Protein AF-A0A925MLF6-F1 (afdb_monomer)

Structure (mmCIF, N/CA/C/O backbone):
data_AF-A0A925MLF6-F1
#
_entry.id   AF-A0A925MLF6-F1
#
loop_
_atom_site.group_PDB
_atom_site.id
_atom_site.type_symbol
_atom_site.label_atom_id
_atom_site.label_alt_id
_atom_site.label_comp_id
_atom_site.label_asym_id
_atom_site.label_entity_id
_atom_site.label_seq_id
_atom_site.pdbx_PDB_ins_code
_atom_site.Cartn_x
_atom_site.Cartn_y
_atom_site.Cartn_z
_atom_site.occupancy
_atom_site.B_iso_or_equiv
_atom_site.auth_seq_id
_atom_site.auth_comp_id
_atom_site.auth_asym_id
_atom_site.auth_atom_id
_atom_site.pdbx_PDB_model_num
ATOM 1 N N . MET A 1 1 ? -18.241 -25.200 4.876 1.00 32.72 1 MET A N 1
ATOM 2 C CA . MET A 1 1 ? -17.869 -24.748 3.518 1.00 32.72 1 MET A CA 1
ATOM 3 C C . MET A 1 1 ? -16.740 -23.733 3.658 1.00 32.72 1 MET A C 1
ATOM 5 O O . MET A 1 1 ? -17.004 -22.545 3.767 1.00 32.72 1 MET A O 1
ATOM 9 N N . SER A 1 2 ? -15.497 -24.196 3.786 1.00 33.19 2 SER A N 1
ATOM 10 C CA . SER A 1 2 ? -14.311 -23.335 3.854 1.00 33.19 2 SER A CA 1
ATOM 11 C C . SER A 1 2 ? -13.840 -23.049 2.433 1.00 33.19 2 SER A C 1
ATOM 13 O O . SER A 1 2 ? -13.173 -23.879 1.818 1.00 33.19 2 SER A O 1
ATOM 15 N N . THR A 1 3 ? -14.242 -21.910 1.881 1.00 37.25 3 THR A N 1
ATOM 16 C CA . THR A 1 3 ? -13.789 -21.479 0.558 1.00 37.25 3 THR A CA 1
ATOM 17 C C . THR A 1 3 ? -12.318 -21.077 0.664 1.00 37.25 3 THR A C 1
ATOM 19 O O . THR A 1 3 ? -12.005 -19.965 1.083 1.00 37.25 3 THR A O 1
ATOM 22 N N . GLN A 1 4 ? -11.407 -21.998 0.337 1.00 33.56 4 GLN A N 1
ATOM 23 C CA . GLN A 1 4 ? -10.002 -21.675 0.091 1.00 33.56 4 GLN A CA 1
ATOM 24 C C . GLN A 1 4 ? -9.937 -20.748 -1.126 1.00 33.56 4 GLN A C 1
ATOM 26 O O . GLN A 1 4 ? -10.106 -21.180 -2.266 1.00 33.56 4 GLN A O 1
ATOM 31 N N . TYR A 1 5 ? -9.726 -19.458 -0.880 1.00 40.59 5 TYR A N 1
ATOM 32 C CA . TYR A 1 5 ? -9.382 -18.513 -1.930 1.00 40.59 5 TYR A CA 1
ATOM 33 C C . TYR A 1 5 ? -7.908 -18.707 -2.278 1.00 40.59 5 TYR A C 1
ATOM 35 O O . TYR A 1 5 ? -7.025 -18.222 -1.579 1.00 40.59 5 TYR A O 1
ATOM 43 N N . ILE A 1 6 ? -7.650 -19.438 -3.360 1.00 34.19 6 ILE A N 1
ATOM 44 C CA . ILE A 1 6 ? -6.332 -19.500 -3.991 1.00 34.19 6 ILE A CA 1
ATOM 45 C C . ILE A 1 6 ? -6.077 -18.118 -4.610 1.00 34.19 6 ILE A C 1
ATOM 47 O O . ILE A 1 6 ? -6.603 -17.804 -5.678 1.00 34.19 6 ILE A O 1
ATOM 51 N N . TYR A 1 7 ? -5.321 -17.263 -3.919 1.00 48.19 7 TYR A N 1
ATOM 52 C CA . TYR A 1 7 ? -4.793 -16.030 -4.501 1.00 48.19 7 TYR A CA 1
ATOM 53 C C . TYR A 1 7 ? -3.609 -16.411 -5.395 1.00 48.19 7 TYR A C 1
ATOM 55 O O . TYR A 1 7 ? -2.589 -16.895 -4.916 1.00 48.19 7 TYR A O 1
ATOM 63 N N . LYS A 1 8 ? -3.740 -16.211 -6.711 1.00 38.94 8 LYS A N 1
ATOM 64 C CA . LYS A 1 8 ? -2.561 -16.090 -7.573 1.00 38.94 8 LYS A CA 1
ATOM 65 C C . LYS A 1 8 ? -1.823 -14.838 -7.115 1.00 38.94 8 LYS A C 1
ATOM 67 O O . LYS A 1 8 ? -2.433 -13.772 -7.080 1.00 38.94 8 LYS A O 1
ATOM 72 N N . THR A 1 9 ? -0.557 -14.980 -6.746 1.00 46.25 9 THR A N 1
ATOM 73 C CA . THR A 1 9 ? 0.323 -13.863 -6.407 1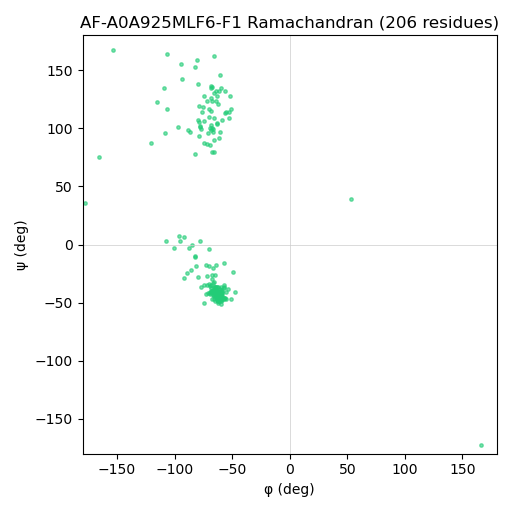.00 46.25 9 THR A CA 1
ATOM 74 C C . THR A 1 9 ? 0.435 -12.960 -7.632 1.00 46.25 9 THR A C 1
ATOM 76 O O . THR A 1 9 ? 1.181 -13.240 -8.566 1.00 46.25 9 THR A O 1
ATOM 79 N N . GLU A 1 10 ? -0.365 -11.898 -7.674 1.00 57.56 10 GLU A N 1
ATOM 80 C CA . GLU A 1 10 ? 0.057 -10.698 -8.381 1.00 57.56 10 GLU A CA 1
ATOM 81 C C . GLU A 1 10 ? 1.319 -10.224 -7.651 1.00 57.56 10 GLU A C 1
ATOM 83 O O . GLU A 1 10 ? 1.358 -10.236 -6.417 1.00 57.56 10 GLU A O 1
ATOM 88 N N . ASN A 1 11 ? 2.383 -9.907 -8.390 1.00 64.62 11 ASN A N 1
ATOM 89 C CA . ASN A 1 11 ? 3.615 -9.377 -7.810 1.00 64.62 11 ASN A CA 1
ATOM 90 C C . ASN A 1 11 ? 3.330 -7.975 -7.258 1.00 64.62 11 ASN A C 1
ATOM 92 O O . ASN A 1 11 ? 3.611 -6.976 -7.915 1.00 64.62 11 ASN A O 1
ATOM 96 N N . PHE A 1 12 ? 2.725 -7.906 -6.076 1.00 77.12 12 PHE A N 1
ATOM 97 C CA . PHE A 1 12 ? 2.478 -6.652 -5.392 1.00 77.12 12 PHE A CA 1
ATOM 98 C C . PHE A 1 12 ? 3.807 -6.061 -4.940 1.00 77.12 12 PHE A C 1
ATOM 100 O O . PHE A 1 12 ? 4.657 -6.753 -4.381 1.00 77.12 12 PHE A O 1
ATOM 107 N N . GLU A 1 13 ? 3.978 -4.759 -5.135 1.00 80.25 13 GLU A N 1
ATOM 108 C CA . GLU A 1 13 ? 5.200 -4.069 -4.703 1.00 80.25 13 GLU A CA 1
ATOM 109 C C . GLU A 1 13 ? 5.171 -3.693 -3.211 1.00 80.25 13 GLU A C 1
ATOM 111 O O . GLU A 1 13 ? 6.187 -3.297 -2.635 1.00 80.25 13 GLU A O 1
ATOM 116 N N . GLY A 1 14 ? 4.007 -3.813 -2.563 1.00 88.75 14 GLY A N 1
ATOM 117 C CA . GLY A 1 14 ? 3.839 -3.532 -1.143 1.00 88.75 14 GLY A CA 1
ATOM 118 C C . GLY A 1 14 ? 2.375 -3.419 -0.700 1.00 88.75 14 GLY A C 1
ATOM 119 O O . GLY A 1 14 ? 1.448 -3.662 -1.474 1.00 88.75 14 GLY A O 1
ATOM 120 N N . PRO A 1 15 ? 2.134 -3.009 0.557 1.00 90.75 15 PRO A N 1
ATOM 121 C CA . PRO A 1 15 ? 0.801 -3.043 1.160 1.00 90.75 15 PRO A CA 1
ATOM 122 C C . PRO A 1 15 ? -0.173 -2.000 0.601 1.00 90.75 15 PRO A C 1
ATOM 124 O O . PRO A 1 15 ? -1.378 -2.228 0.614 1.0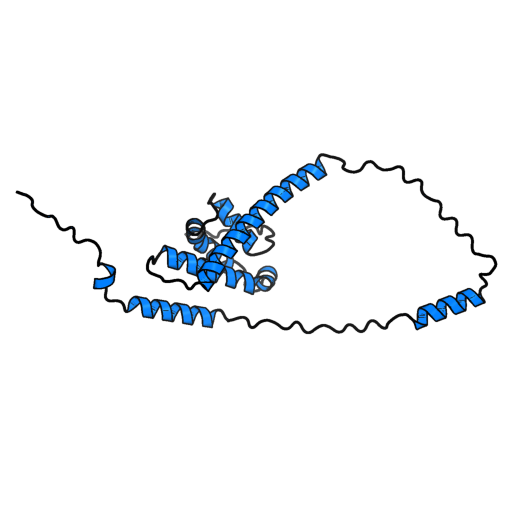0 90.75 15 PRO A O 1
ATOM 127 N N . LEU A 1 16 ? 0.325 -0.866 0.092 1.00 93.25 16 LEU A N 1
ATOM 128 C CA . LEU A 1 16 ? -0.522 0.137 -0.566 1.00 93.25 16 LEU A CA 1
ATOM 129 C C . LEU A 1 16 ? -1.068 -0.362 -1.904 1.00 93.25 16 LEU A C 1
ATOM 131 O O . LEU A 1 16 ? -2.202 -0.045 -2.245 1.00 93.25 16 LEU A O 1
ATOM 135 N N . ASP A 1 17 ? -0.275 -1.145 -2.635 1.00 91.56 17 ASP A N 1
ATOM 136 C CA . ASP A 1 17 ? -0.685 -1.735 -3.908 1.00 91.56 17 ASP A CA 1
ATOM 137 C C . ASP A 1 17 ? -1.756 -2.811 -3.688 1.00 91.56 17 ASP A C 1
ATOM 139 O O . ASP A 1 17 ? -2.785 -2.811 -4.356 1.00 91.56 17 ASP A O 1
ATOM 143 N N . ILE A 1 18 ? -1.586 -3.636 -2.649 1.00 91.25 18 ILE A N 1
ATOM 144 C CA . ILE A 1 18 ? -2.613 -4.588 -2.198 1.00 91.25 18 ILE A CA 1
ATOM 145 C C . ILE A 1 18 ? -3.898 -3.857 -1.801 1.00 91.25 18 ILE A C 1
ATOM 147 O O . ILE A 1 18 ? -4.995 -4.259 -2.174 1.00 91.25 18 ILE A O 1
ATOM 151 N N . LEU A 1 19 ? -3.794 -2.768 -1.037 1.00 93.00 19 LEU A N 1
ATOM 152 C CA . LEU A 1 19 ? -4.978 -2.019 -0.629 1.00 93.00 19 LEU A CA 1
ATOM 153 C C . LEU A 1 19 ? -5.702 -1.420 -1.842 1.00 93.00 19 LEU A C 1
ATOM 155 O O . LEU A 1 19 ? -6.928 -1.487 -1.921 1.00 93.00 19 LEU A O 1
ATOM 159 N N . LEU A 1 20 ? -4.948 -0.872 -2.795 1.00 92.19 20 LEU A N 1
ATOM 160 C CA . LEU A 1 20 ? -5.495 -0.324 -4.030 1.00 92.19 20 LEU A CA 1
ATOM 161 C C . LEU A 1 20 ? -6.169 -1.411 -4.879 1.00 92.19 20 LEU A C 1
ATOM 163 O O . LEU A 1 20 ? -7.296 -1.203 -5.321 1.00 92.19 20 LEU A O 1
ATOM 167 N N . SER A 1 21 ? -5.555 -2.588 -5.031 1.00 90.88 21 SER A N 1
ATOM 168 C CA . SER A 1 21 ? -6.155 -3.699 -5.782 1.00 90.88 21 SER A CA 1
ATOM 169 C C . SER A 1 21 ? -7.454 -4.199 -5.138 1.00 90.88 21 SER A C 1
ATOM 171 O O . SER A 1 21 ? -8.425 -4.496 -5.838 1.00 90.88 21 SER A O 1
ATOM 173 N N . LEU A 1 22 ? -7.539 -4.215 -3.802 1.00 91.81 22 LEU A N 1
ATOM 174 C CA . LEU A 1 22 ? -8.777 -4.531 -3.081 1.00 91.81 22 LEU A CA 1
ATOM 175 C C . LEU A 1 22 ? -9.869 -3.465 -3.295 1.00 91.81 22 LEU A C 1
ATOM 177 O O . LEU A 1 22 ? -11.041 -3.818 -3.473 1.00 91.81 22 LEU A O 1
ATOM 181 N N . ILE A 1 23 ? -9.500 -2.178 -3.315 1.00 92.06 23 ILE A N 1
ATOM 182 C CA . ILE A 1 23 ? -10.414 -1.062 -3.623 1.00 92.06 23 ILE A CA 1
ATOM 183 C C . ILE A 1 23 ? -10.960 -1.195 -5.048 1.00 92.06 23 ILE A C 1
ATOM 185 O O . ILE A 1 23 ? -12.177 -1.135 -5.253 1.00 92.06 23 ILE A O 1
ATOM 189 N N . GLU A 1 24 ? -10.078 -1.431 -6.018 1.00 90.31 24 GLU A N 1
ATOM 190 C CA . GLU A 1 24 ? -10.425 -1.598 -7.431 1.00 90.31 24 GLU A CA 1
ATOM 191 C C . GLU A 1 24 ? -11.332 -2.816 -7.647 1.00 90.31 24 GLU A C 1
ATOM 193 O O . GLU A 1 24 ? -12.365 -2.715 -8.316 1.00 90.31 24 GLU A O 1
ATOM 198 N N . LYS A 1 25 ? -11.024 -3.949 -7.001 1.00 90.50 25 LYS A N 1
ATOM 199 C CA . LYS A 1 25 ? -11.827 -5.180 -7.071 1.00 90.50 25 LYS A CA 1
ATOM 200 C C . LYS A 1 25 ? -13.261 -4.976 -6.585 1.00 90.50 25 LYS A C 1
ATOM 202 O O . LYS A 1 25 ? -14.188 -5.554 -7.154 1.00 90.50 25 LYS A O 1
ATOM 207 N N . ARG A 1 26 ? -13.463 -4.147 -5.556 1.00 90.06 26 ARG A N 1
ATOM 208 C CA . ARG A 1 26 ? -14.799 -3.785 -5.050 1.00 90.06 26 ARG A CA 1
ATOM 209 C C . ARG A 1 26 ? -15.426 -2.577 -5.756 1.00 90.06 26 ARG A C 1
ATOM 211 O O . ARG A 1 26 ? -16.574 -2.259 -5.453 1.00 90.06 26 ARG A O 1
ATOM 218 N N . LYS A 1 27 ? -14.723 -1.930 -6.696 1.00 90.25 27 LYS A N 1
ATOM 219 C CA . LYS A 1 27 ? -15.154 -0.702 -7.395 1.00 90.25 27 LYS A CA 1
ATOM 220 C C . LYS A 1 27 ? -15.550 0.425 -6.432 1.00 90.25 27 LYS A C 1
ATOM 222 O O . LYS A 1 27 ? -16.537 1.126 -6.653 1.00 90.25 27 LYS A O 1
ATOM 227 N N . LEU A 1 28 ? -14.802 0.566 -5.341 1.00 91.88 28 LEU A N 1
ATOM 228 C CA . LEU A 1 28 ? -15.060 1.570 -4.311 1.00 91.88 28 LEU A CA 1
ATOM 229 C C . LEU A 1 28 ? -14.231 2.841 -4.545 1.00 91.88 28 LEU A C 1
ATOM 231 O O . LEU A 1 28 ? -13.175 2.810 -5.168 1.00 91.88 28 LEU A O 1
ATOM 235 N N . LEU A 1 29 ? -14.714 3.972 -4.027 1.00 91.25 29 LEU A N 1
ATOM 236 C CA . LEU A 1 29 ? -13.969 5.238 -4.022 1.00 91.25 29 LEU A CA 1
ATOM 237 C C . LEU A 1 29 ? -12.975 5.279 -2.854 1.00 91.25 29 LEU A C 1
ATOM 239 O O . LEU A 1 29 ? -13.238 4.696 -1.804 1.00 91.25 29 LEU A O 1
ATOM 243 N N . ILE A 1 30 ? -11.879 6.029 -2.988 1.00 91.50 30 ILE A N 1
ATOM 244 C CA . ILE A 1 30 ? -10.880 6.199 -1.920 1.00 91.50 30 ILE A CA 1
ATOM 245 C C . ILE A 1 30 ? -11.391 7.217 -0.888 1.00 91.50 30 ILE A C 1
ATOM 247 O O . ILE A 1 30 ? -11.222 8.428 -1.060 1.00 91.50 30 ILE A O 1
ATOM 251 N N . ASN A 1 31 ? -12.041 6.716 0.164 1.00 92.38 31 ASN A N 1
ATOM 252 C CA . ASN A 1 31 ? -12.511 7.472 1.329 1.00 92.38 31 ASN A CA 1
ATOM 253 C C . ASN A 1 31 ? -12.596 6.571 2.583 1.00 92.38 31 ASN A C 1
ATOM 255 O O . ASN A 1 31 ? -12.571 5.342 2.470 1.00 92.38 31 ASN A O 1
ATOM 259 N N . GLN A 1 32 ? -12.750 7.171 3.767 1.00 89.25 32 GLN A N 1
ATOM 260 C CA . GLN A 1 32 ? -12.817 6.462 5.057 1.00 89.25 32 GLN A CA 1
ATOM 261 C C . GLN A 1 32 ? -13.885 5.355 5.110 1.00 89.25 32 GLN A C 1
ATOM 263 O O . GLN A 1 32 ? -13.642 4.289 5.677 1.00 89.25 32 GLN A O 1
ATOM 268 N N . VAL A 1 33 ? -15.056 5.572 4.501 1.00 90.19 33 VAL A N 1
ATOM 269 C CA . VAL A 1 33 ? -16.161 4.596 4.513 1.00 90.19 33 VAL A CA 1
ATOM 270 C C . VAL A 1 33 ? -15.784 3.345 3.719 1.00 90.19 33 VAL A C 1
ATOM 272 O O . VAL A 1 33 ? -15.936 2.228 4.208 1.00 90.19 33 VAL A O 1
ATOM 275 N N . SER A 1 34 ? -15.234 3.518 2.519 1.00 92.38 34 SER A N 1
ATOM 276 C CA . SER A 1 34 ? -14.748 2.412 1.693 1.00 92.38 34 SER A CA 1
ATOM 277 C C . SER A 1 34 ? -13.579 1.680 2.347 1.00 92.38 34 SER A C 1
ATOM 279 O O . SER A 1 34 ? -13.527 0.451 2.310 1.00 92.38 34 SER A O 1
ATOM 281 N N . LEU A 1 35 ? -12.656 2.422 2.971 1.00 93.00 35 LEU A N 1
ATOM 282 C CA . LEU A 1 35 ? -11.517 1.840 3.680 1.00 93.00 35 LEU A CA 1
ATOM 283 C C . LEU A 1 35 ? -11.979 0.958 4.843 1.00 93.00 35 LEU A C 1
ATOM 285 O O . LEU A 1 35 ? -11.495 -0.162 4.962 1.00 93.00 35 LEU A O 1
ATOM 289 N N . SER A 1 36 ? -12.980 1.397 5.615 1.00 93.25 36 SER A N 1
ATOM 290 C CA . SER A 1 36 ? -13.607 0.603 6.686 1.00 93.25 36 SER A CA 1
ATOM 291 C C . SER A 1 36 ? -14.144 -0.750 6.192 1.00 93.25 36 SER A C 1
ATOM 293 O O . SER A 1 36 ? -13.961 -1.779 6.850 1.00 93.25 36 SER A O 1
ATOM 295 N N . VAL A 1 37 ? -14.763 -0.776 5.004 1.00 91.94 37 VAL A N 1
ATOM 296 C CA . VAL A 1 37 ? -15.289 -2.008 4.387 1.00 91.94 37 VAL A CA 1
ATOM 297 C C . VAL A 1 37 ? -14.159 -2.951 3.960 1.00 91.94 37 VAL A C 1
ATOM 299 O O . VAL A 1 37 ? -14.269 -4.164 4.135 1.00 91.94 37 VAL A O 1
ATOM 302 N N . ILE A 1 38 ? -13.070 -2.406 3.417 1.00 93.50 38 ILE A N 1
ATOM 303 C CA . ILE A 1 38 ? -11.944 -3.182 2.873 1.00 93.50 38 ILE A CA 1
ATOM 304 C C . ILE A 1 38 ? -10.979 -3.655 3.966 1.00 93.50 38 ILE A C 1
ATOM 306 O O . ILE A 1 38 ? -10.259 -4.630 3.753 1.00 93.50 38 ILE A O 1
ATOM 310 N N . THR A 1 39 ? -10.997 -3.047 5.158 1.00 93.69 39 THR A N 1
ATOM 311 C CA . THR A 1 39 ? -10.168 -3.452 6.305 1.00 93.69 39 THR A CA 1
ATOM 312 C C . THR A 1 39 ? -10.219 -4.959 6.567 1.00 93.69 39 THR A C 1
ATOM 314 O O . THR A 1 39 ? -9.190 -5.572 6.836 1.00 93.69 39 THR A O 1
ATOM 317 N N . GLU A 1 40 ? -11.399 -5.579 6.465 1.00 91.81 40 GLU A N 1
ATOM 318 C CA . GLU A 1 40 ? -11.546 -7.023 6.686 1.00 91.81 40 GLU A CA 1
ATOM 319 C C . GLU A 1 40 ? -10.828 -7.848 5.610 1.00 91.81 40 GLU A C 1
ATOM 321 O O . GLU A 1 40 ? -10.112 -8.797 5.925 1.00 91.81 40 GLU A O 1
ATOM 326 N N . ASP A 1 41 ? -10.968 -7.457 4.343 1.00 91.56 41 ASP A N 1
ATOM 327 C CA . ASP A 1 41 ? -10.306 -8.125 3.223 1.00 91.56 41 ASP A CA 1
ATOM 328 C C . ASP A 1 41 ? -8.784 -7.995 3.327 1.00 91.56 41 ASP A C 1
ATOM 330 O O . ASP A 1 41 ? -8.066 -8.962 3.084 1.00 91.56 41 ASP A O 1
ATOM 334 N N . PHE A 1 42 ? -8.292 -6.824 3.740 1.00 93.31 42 PHE A N 1
ATOM 335 C CA . PHE A 1 42 ? -6.866 -6.573 3.936 1.00 93.31 42 PHE A CA 1
ATOM 336 C C . PHE A 1 42 ? -6.284 -7.420 5.076 1.00 93.31 42 PHE A C 1
ATOM 338 O O . PHE A 1 42 ? -5.235 -8.043 4.916 1.00 93.31 42 PHE A O 1
ATOM 345 N N . ILE A 1 43 ? -6.982 -7.508 6.213 1.00 91.88 43 ILE A N 1
ATOM 346 C CA . ILE A 1 43 ? -6.557 -8.353 7.340 1.00 91.88 43 ILE A CA 1
ATOM 347 C C . ILE A 1 43 ? -6.570 -9.832 6.940 1.00 91.88 43 ILE A C 1
ATOM 349 O O . ILE A 1 43 ? -5.638 -10.565 7.271 1.00 91.88 43 ILE A O 1
ATOM 353 N N . ASN A 1 44 ? -7.602 -10.277 6.222 1.00 90.94 44 ASN A N 1
ATOM 354 C CA . ASN A 1 44 ? -7.688 -11.655 5.745 1.00 90.94 44 ASN A CA 1
ATOM 355 C C . ASN A 1 44 ? -6.596 -11.976 4.722 1.00 90.94 44 ASN A C 1
ATOM 357 O O . ASN A 1 44 ? -6.041 -13.071 4.767 1.00 90.94 44 ASN A O 1
ATOM 361 N N . PHE A 1 45 ? -6.242 -11.019 3.861 1.00 88.69 45 PHE A N 1
ATOM 362 C CA . PHE A 1 45 ? -5.112 -11.155 2.949 1.00 88.69 45 PHE A CA 1
ATOM 363 C C . PHE A 1 45 ? -3.807 -11.367 3.721 1.00 88.69 45 PHE A C 1
ATOM 365 O O . PHE A 1 45 ? -3.123 -12.354 3.483 1.00 88.69 45 PHE A O 1
ATOM 372 N N . ILE A 1 46 ? -3.505 -10.511 4.706 1.00 87.94 46 ILE A N 1
ATOM 373 C CA . ILE A 1 46 ? -2.285 -10.637 5.522 1.00 87.94 46 ILE A CA 1
ATOM 374 C C . ILE A 1 46 ? -2.242 -11.970 6.276 1.00 87.94 46 ILE A C 1
ATOM 376 O O . ILE A 1 46 ? -1.193 -12.600 6.342 1.00 87.94 46 ILE A O 1
ATOM 380 N N . LYS A 1 47 ? -3.369 -12.417 6.842 1.00 87.31 47 LYS A N 1
ATOM 381 C CA . LYS A 1 47 ? -3.453 -13.710 7.544 1.00 87.31 47 LYS A CA 1
ATOM 382 C C . LYS A 1 47 ? -3.243 -14.912 6.623 1.00 87.31 47 LYS A C 1
ATOM 384 O O . LYS A 1 47 ? -2.865 -15.970 7.111 1.00 87.31 47 LYS A O 1
ATOM 389 N N . GLY A 1 48 ? -3.541 -14.761 5.335 1.00 86.12 48 GLY A N 1
ATOM 390 C CA . GLY A 1 48 ? -3.306 -15.781 4.318 1.00 86.12 48 GLY A CA 1
ATOM 391 C C . GLY A 1 48 ? -1.873 -15.809 3.786 1.00 86.12 48 GLY A C 1
ATOM 392 O O . GLY A 1 48 ? -1.545 -16.740 3.057 1.00 86.12 48 GLY A O 1
ATOM 393 N N . LEU A 1 49 ? -1.038 -14.818 4.122 1.00 84.25 49 LEU A N 1
ATOM 394 C CA . LEU A 1 49 ? 0.379 -14.818 3.769 1.00 84.25 49 LEU A CA 1
ATOM 395 C C . LEU A 1 49 ? 1.169 -15.709 4.729 1.00 84.25 49 LEU A C 1
ATOM 397 O O . LEU A 1 49 ? 0.989 -15.647 5.952 1.00 84.25 49 LEU A O 1
ATOM 401 N N . ASP A 1 50 ? 2.097 -16.479 4.169 1.00 80.94 50 ASP A N 1
ATOM 402 C CA . ASP A 1 50 ? 3.071 -17.226 4.954 1.00 80.94 50 ASP A CA 1
ATOM 403 C C . ASP A 1 50 ? 3.965 -16.247 5.727 1.00 80.94 50 ASP A C 1
ATOM 405 O O . ASP A 1 50 ? 4.539 -15.311 5.171 1.00 80.94 50 ASP A O 1
ATOM 409 N N . GLN A 1 51 ? 4.081 -16.447 7.042 1.00 79.38 51 GLN A N 1
ATOM 410 C CA . GLN A 1 51 ? 4.836 -15.535 7.913 1.00 79.38 51 GLN A CA 1
ATOM 411 C C . GLN A 1 51 ? 6.347 -15.550 7.630 1.00 79.38 51 GLN A C 1
ATOM 413 O O . GLN A 1 51 ? 7.036 -14.589 7.979 1.00 79.38 51 GLN A O 1
ATOM 418 N N . ASP A 1 52 ? 6.828 -16.615 6.987 1.00 81.19 52 ASP A N 1
ATOM 419 C CA . ASP A 1 52 ? 8.221 -16.807 6.581 1.00 81.19 52 ASP A CA 1
ATOM 420 C C . ASP A 1 52 ? 8.482 -16.370 5.126 1.00 81.19 52 ASP A C 1
ATOM 422 O O . ASP A 1 52 ? 9.603 -16.504 4.635 1.00 81.19 52 ASP A O 1
ATOM 426 N N . ASP A 1 53 ? 7.474 -15.831 4.429 1.00 83.81 53 ASP A N 1
ATOM 427 C CA . ASP A 1 53 ? 7.640 -15.270 3.087 1.00 83.81 53 ASP A CA 1
ATOM 428 C C . ASP A 1 53 ? 8.552 -14.029 3.135 1.00 83.81 53 ASP A C 1
ATOM 430 O O . ASP A 1 53 ? 8.345 -13.100 3.926 1.00 83.81 53 ASP A O 1
ATOM 434 N N . GLU A 1 54 ? 9.556 -13.989 2.256 1.00 84.69 54 GLU A N 1
ATOM 435 C CA . GLU A 1 54 ? 10.484 -12.866 2.110 1.00 84.69 54 GLU A CA 1
ATOM 436 C C . GLU A 1 54 ? 9.740 -11.558 1.802 1.00 84.69 54 GLU A C 1
ATOM 438 O O . GLU A 1 54 ? 10.093 -10.500 2.336 1.00 84.69 54 GLU A O 1
ATOM 443 N N . PHE A 1 55 ? 8.670 -11.619 0.999 1.00 85.31 55 PHE A N 1
ATOM 444 C CA . PHE A 1 55 ? 7.839 -10.455 0.700 1.00 85.31 55 PHE A CA 1
ATOM 445 C C . PHE A 1 55 ? 7.182 -9.903 1.968 1.00 85.31 55 PHE A C 1
ATOM 447 O O . PHE A 1 55 ? 7.283 -8.707 2.268 1.00 85.31 55 PHE A O 1
ATOM 454 N N . TYR A 1 56 ? 6.541 -10.775 2.748 1.00 84.69 56 TYR A N 1
ATOM 455 C CA . TYR A 1 56 ? 5.904 -10.367 3.991 1.00 84.69 56 TYR A CA 1
ATOM 456 C C . TYR A 1 56 ? 6.936 -9.831 4.984 1.00 84.69 56 TYR A C 1
ATOM 458 O O . TYR A 1 56 ? 6.729 -8.758 5.551 1.00 84.69 56 TYR A O 1
ATOM 466 N N . LEU A 1 57 ? 8.080 -10.502 5.143 1.00 87.19 57 LEU A N 1
ATOM 467 C CA . LEU A 1 57 ? 9.132 -10.082 6.066 1.00 87.19 57 LEU A CA 1
ATOM 468 C C . LEU A 1 57 ? 9.702 -8.702 5.707 1.00 87.19 57 LEU A C 1
ATOM 470 O O . LEU A 1 57 ? 9.868 -7.854 6.588 1.00 87.19 57 LEU A O 1
ATOM 474 N N . LYS A 1 58 ? 9.924 -8.439 4.414 1.00 89.06 58 LYS A N 1
ATOM 475 C CA . LYS A 1 58 ? 10.397 -7.145 3.899 1.00 89.06 58 LYS A CA 1
ATOM 476 C C . LYS A 1 58 ? 9.419 -6.003 4.185 1.00 89.06 58 LYS A C 1
ATOM 478 O O . LYS A 1 58 ? 9.844 -4.883 4.468 1.00 89.06 58 LYS A O 1
ATOM 483 N N . HIS A 1 59 ? 8.116 -6.275 4.126 1.00 89.06 59 HIS A N 1
ATOM 484 C CA . HIS A 1 59 ? 7.068 -5.258 4.249 1.00 89.06 59 HIS A CA 1
ATOM 485 C C . HIS A 1 59 ? 6.306 -5.296 5.586 1.00 89.06 59 HIS A C 1
ATOM 487 O O . HIS A 1 59 ? 5.400 -4.486 5.794 1.00 89.06 59 HIS A O 1
ATOM 493 N N . LYS A 1 60 ? 6.686 -6.169 6.529 1.00 89.06 60 LYS A N 1
ATOM 494 C CA . LYS A 1 60 ? 5.959 -6.446 7.783 1.00 89.06 60 LYS A CA 1
ATOM 495 C C . LYS A 1 60 ? 5.608 -5.191 8.582 1.00 89.06 60 LYS A C 1
ATOM 497 O O . LYS A 1 60 ? 4.467 -5.015 9.001 1.00 89.06 60 LYS A O 1
ATOM 502 N N . THR A 1 61 ? 6.565 -4.278 8.758 1.00 91.12 61 THR A N 1
ATOM 503 C CA . THR A 1 61 ? 6.341 -3.015 9.486 1.00 91.12 61 THR A CA 1
ATOM 504 C C . THR A 1 61 ? 5.317 -2.118 8.787 1.00 91.12 61 THR A C 1
ATOM 506 O O . THR A 1 61 ? 4.511 -1.465 9.447 1.00 91.12 61 THR A O 1
ATOM 509 N N . GLN A 1 62 ? 5.319 -2.096 7.453 1.00 90.81 62 GLN A N 1
ATOM 510 C CA . GLN A 1 62 ? 4.375 -1.301 6.668 1.00 90.81 62 GLN A CA 1
ATOM 511 C C . GLN A 1 62 ? 2.972 -1.915 6.713 1.00 90.81 62 GLN A C 1
ATOM 513 O O . GLN A 1 62 ? 2.003 -1.185 6.907 1.00 90.81 62 GLN A O 1
ATOM 518 N N . PHE A 1 63 ? 2.866 -3.245 6.598 1.00 92.00 63 PHE A N 1
ATOM 519 C CA . PHE A 1 63 ? 1.603 -3.967 6.776 1.00 92.00 63 PHE A CA 1
ATOM 520 C C . PHE A 1 63 ? 0.975 -3.666 8.129 1.00 92.00 63 PHE A C 1
ATOM 522 O O . PHE A 1 63 ? -0.206 -3.338 8.194 1.00 92.00 63 PHE A O 1
ATOM 529 N N . LEU A 1 64 ? 1.776 -3.714 9.193 1.00 90.81 64 LEU A N 1
ATOM 530 C CA . LEU A 1 64 ? 1.308 -3.414 10.535 1.00 90.81 64 LEU A CA 1
ATOM 531 C C . LEU A 1 64 ? 0.811 -1.971 10.669 1.00 90.81 64 LEU A C 1
ATOM 533 O O . LEU A 1 64 ? -0.280 -1.747 11.180 1.00 90.81 64 LEU A O 1
ATOM 537 N N . SER A 1 65 ? 1.595 -0.997 10.204 1.00 92.81 65 SER A N 1
ATOM 538 C CA . SER A 1 65 ? 1.213 0.417 10.269 1.00 92.81 65 SER A CA 1
ATOM 539 C C . SER A 1 65 ? -0.119 0.669 9.557 1.00 92.81 65 SER A C 1
ATOM 541 O O . SER A 1 65 ? -1.015 1.286 10.130 1.00 92.81 65 SER A O 1
ATOM 543 N N . ILE A 1 66 ? -0.291 0.123 8.350 1.00 94.50 66 ILE A N 1
ATOM 544 C CA . ILE A 1 66 ? -1.532 0.281 7.584 1.00 94.50 66 ILE A CA 1
ATOM 545 C C . ILE A 1 66 ? -2.688 -0.476 8.244 1.00 94.50 66 ILE A C 1
ATOM 547 O O . ILE A 1 66 ? -3.785 0.068 8.337 1.00 94.50 66 ILE A O 1
ATOM 551 N N . ALA A 1 67 ? -2.460 -1.689 8.757 1.00 94.00 67 ALA A N 1
ATOM 552 C CA . ALA A 1 67 ? -3.486 -2.457 9.462 1.00 94.00 67 ALA A CA 1
ATOM 553 C C . ALA A 1 67 ? -4.009 -1.711 10.699 1.00 94.00 67 ALA A C 1
ATOM 555 O O . ALA A 1 67 ? -5.220 -1.662 10.909 1.00 94.00 67 ALA A O 1
ATOM 556 N N . SER A 1 68 ? -3.121 -1.085 11.477 1.00 93.31 68 SER A N 1
ATOM 557 C CA . SER A 1 68 ? -3.495 -0.276 12.641 1.00 93.31 68 SER A CA 1
ATOM 558 C C . SER A 1 68 ? -4.382 0.909 12.253 1.00 93.31 68 SER A C 1
ATOM 560 O O . SER A 1 68 ? -5.434 1.108 12.861 1.00 93.31 68 SER A O 1
ATOM 562 N N . ILE A 1 69 ? -4.014 1.648 11.199 1.00 94.19 69 ILE A N 1
ATOM 563 C CA . ILE A 1 69 ? -4.807 2.781 10.694 1.00 94.19 69 ILE A CA 1
ATOM 564 C C . ILE A 1 69 ? -6.170 2.299 10.175 1.00 94.19 69 ILE A C 1
ATOM 566 O O . ILE A 1 69 ? -7.203 2.883 10.492 1.00 94.19 69 ILE A O 1
ATOM 570 N N . LEU A 1 70 ? -6.212 1.198 9.422 1.00 95.00 70 LEU A N 1
ATOM 571 C CA . LEU A 1 70 ? -7.460 0.632 8.899 1.00 95.00 70 LEU A CA 1
ATOM 572 C C . LEU A 1 70 ? -8.397 0.129 10.003 1.00 95.00 70 LEU A C 1
ATOM 574 O O . LEU A 1 70 ? -9.619 0.268 9.891 1.00 95.00 70 LEU A O 1
ATOM 578 N N . LEU A 1 71 ? -7.844 -0.444 11.073 1.00 93.56 71 LEU A N 1
ATOM 579 C CA . LEU A 1 71 ? -8.609 -0.870 12.242 1.00 93.56 71 LEU A CA 1
ATOM 580 C C . LEU A 1 71 ? -9.169 0.345 12.985 1.00 93.56 71 LEU A C 1
ATOM 582 O O . LEU A 1 71 ? -10.342 0.340 13.353 1.00 93.56 71 LEU A O 1
ATOM 586 N N . LEU A 1 72 ? -8.380 1.412 13.126 1.00 92.12 72 LEU A N 1
ATOM 587 C CA . LEU A 1 72 ? -8.841 2.677 13.690 1.00 92.12 72 LEU A CA 1
ATOM 588 C C . LEU A 1 72 ? -9.995 3.282 12.875 1.00 92.12 72 LEU A C 1
ATOM 590 O O . LEU A 1 72 ? -11.026 3.631 13.450 1.00 92.12 72 LEU A O 1
ATOM 594 N N . ILE A 1 73 ? -9.864 3.334 11.544 1.00 92.25 73 ILE A N 1
ATOM 595 C CA . ILE A 1 73 ? -10.924 3.796 10.631 1.00 92.25 73 ILE A CA 1
ATOM 596 C C . ILE A 1 73 ? -12.196 2.959 10.819 1.00 92.25 73 ILE A C 1
ATOM 598 O O . ILE A 1 73 ? -13.291 3.510 10.948 1.00 92.25 73 ILE A O 1
ATOM 602 N N . LYS A 1 74 ? -12.061 1.628 10.891 1.00 92.31 74 LYS A N 1
ATOM 603 C CA . LYS A 1 74 ? -13.192 0.717 11.118 1.00 92.31 74 LYS A CA 1
ATOM 604 C C . LYS A 1 74 ? -13.837 0.937 12.489 1.00 92.31 74 LYS A C 1
ATOM 606 O O . LYS A 1 74 ? -15.058 0.989 12.582 1.00 92.31 74 LYS A O 1
ATOM 611 N N . SER 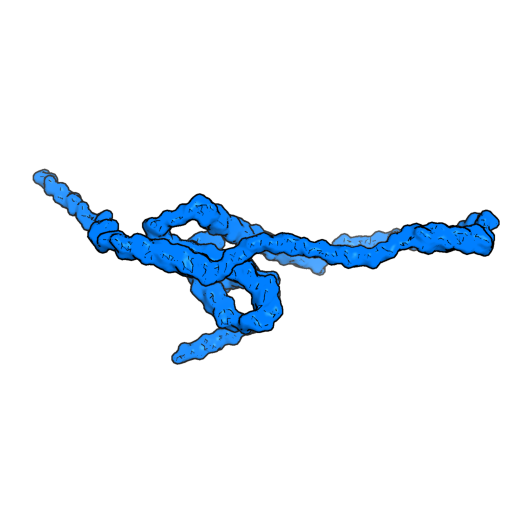A 1 75 ? -13.038 1.124 13.539 1.00 91.12 75 SER A N 1
ATOM 612 C CA . SER A 1 75 ? -13.521 1.407 14.895 1.00 91.12 75 SER A CA 1
ATOM 613 C C . SER A 1 75 ? -14.311 2.717 14.946 1.00 91.12 75 SER A C 1
ATOM 615 O O . SER A 1 75 ? -15.451 2.720 15.400 1.00 91.12 75 SER A O 1
ATOM 617 N N . LYS A 1 76 ? -13.769 3.801 14.376 1.00 89.62 76 LYS A N 1
ATOM 618 C CA . LYS A 1 76 ? -14.443 5.106 14.259 1.00 89.62 76 LYS A CA 1
ATOM 619 C C . LYS A 1 76 ? -15.750 5.015 13.466 1.00 89.62 76 LYS A C 1
ATOM 621 O O . LYS A 1 76 ? -16.745 5.631 13.829 1.00 89.62 76 LYS A O 1
ATOM 626 N N . SER A 1 77 ? -15.765 4.213 12.401 1.00 88.69 77 SER A N 1
ATOM 627 C CA . SER A 1 77 ? -16.964 3.973 11.593 1.00 88.69 77 SER A CA 1
ATOM 628 C C . SER A 1 77 ? -18.059 3.202 12.342 1.00 88.69 77 SER A C 1
ATOM 630 O O . SER A 1 77 ? -19.230 3.368 12.008 1.00 88.69 77 SER A O 1
ATOM 632 N N . LEU A 1 78 ? -17.701 2.341 13.300 1.00 88.62 78 LEU A N 1
ATOM 633 C CA . LEU A 1 78 ? -18.646 1.540 14.089 1.00 88.62 78 LEU A CA 1
ATOM 634 C C . LEU A 1 78 ? -19.062 2.230 15.397 1.00 88.62 78 LEU A C 1
ATOM 636 O O . LEU A 1 78 ? -20.168 2.006 15.887 1.00 88.62 78 LEU A O 1
ATOM 640 N N . LEU A 1 79 ? -18.184 3.060 15.962 1.00 88.88 79 LEU A N 1
ATOM 641 C CA . LEU A 1 79 ? -18.363 3.771 17.224 1.00 88.88 79 LEU A CA 1
ATOM 642 C C . LEU A 1 79 ? -18.265 5.285 16.973 1.00 88.88 79 LEU A C 1
ATOM 644 O O . LEU A 1 79 ? -17.189 5.860 17.129 1.00 88.88 79 LEU A O 1
ATOM 648 N N . PRO A 1 80 ? -19.374 5.962 16.622 1.00 72.12 80 PRO A N 1
ATOM 649 C CA . PRO A 1 80 ? -19.348 7.376 16.233 1.00 72.12 80 PRO A CA 1
ATOM 650 C C . PRO A 1 80 ? -18.902 8.334 17.352 1.00 72.12 80 PRO A C 1
ATOM 652 O O . PRO A 1 80 ? -18.505 9.456 17.062 1.00 72.12 80 PRO A O 1
ATOM 655 N N . ASN A 1 81 ? -18.925 7.891 18.615 1.00 79.44 81 ASN A N 1
ATOM 656 C CA . ASN A 1 81 ? -18.453 8.663 19.772 1.00 79.44 81 ASN A CA 1
ATOM 657 C C . ASN A 1 81 ? -16.971 8.415 20.108 1.00 79.44 81 ASN A C 1
ATOM 659 O O . ASN A 1 81 ? -16.504 8.846 21.161 1.00 79.44 81 ASN A O 1
ATOM 663 N N . LEU A 1 82 ? -16.237 7.669 19.277 1.00 79.88 82 LEU A N 1
ATOM 664 C CA . LEU A 1 82 ? -14.811 7.450 19.483 1.00 79.88 82 LEU A CA 1
ATOM 665 C C . LEU A 1 82 ? -14.044 8.725 19.112 1.00 79.88 82 LEU A C 1
ATOM 667 O O . LEU A 1 82 ? -13.885 9.046 17.934 1.00 79.88 82 LEU A O 1
ATOM 671 N N . GLU A 1 83 ? -13.556 9.440 20.122 1.00 80.56 83 GLU A N 1
ATOM 672 C CA . GLU A 1 83 ? -12.658 10.571 19.912 1.00 80.56 83 GLU A CA 1
ATOM 673 C C . GLU A 1 83 ? -11.293 10.064 19.433 1.00 80.56 83 GLU A C 1
ATOM 675 O O . GLU A 1 83 ? -10.604 9.326 20.140 1.00 80.56 83 GLU A O 1
ATOM 680 N N . THR A 1 84 ? -10.914 10.452 18.215 1.00 83.69 84 THR A N 1
ATOM 681 C CA . THR A 1 84 ? -9.576 10.211 17.671 1.00 83.69 84 THR A CA 1
ATOM 682 C C . THR A 1 84 ? -8.679 11.412 17.930 1.00 83.69 84 THR A C 1
ATOM 684 O O . THR A 1 84 ? -9.119 12.563 17.853 1.00 83.69 84 THR A O 1
ATOM 687 N N . THR A 1 85 ? -7.406 11.160 18.226 1.00 89.38 85 THR A N 1
ATOM 688 C CA . THR A 1 85 ? -6.431 12.234 18.445 1.00 89.38 85 THR A CA 1
ATOM 689 C C . THR A 1 85 ? -6.184 13.021 17.154 1.00 89.38 85 THR A C 1
ATOM 691 O O . THR A 1 85 ? -6.498 12.582 16.043 1.00 89.38 85 THR A O 1
ATOM 694 N N . THR A 1 86 ? -5.618 14.222 17.268 1.00 90.12 86 THR A N 1
ATOM 695 C CA . THR A 1 86 ? -5.217 15.014 16.094 1.00 90.12 86 THR A CA 1
ATOM 696 C C . THR A 1 86 ? -4.209 14.260 15.226 1.00 90.12 86 THR A C 1
ATOM 698 O O . THR A 1 86 ? -4.354 14.243 14.009 1.00 90.12 86 THR A O 1
ATOM 701 N N . GLU A 1 87 ? -3.245 13.582 15.850 1.00 90.62 87 GLU A N 1
ATOM 702 C CA . GLU A 1 87 ? -2.241 12.749 15.176 1.00 90.62 87 GLU A CA 1
ATOM 703 C C . GLU A 1 87 ? -2.889 11.603 14.389 1.00 90.62 87 GLU A C 1
ATOM 705 O O . GLU A 1 87 ? -2.618 11.433 13.203 1.00 90.62 87 GLU A O 1
ATOM 710 N N . GLU A 1 88 ? -3.820 10.881 15.013 1.00 90.31 88 GLU A N 1
ATOM 711 C CA . GLU A 1 88 ? -4.569 9.786 14.392 1.00 90.31 88 GLU A CA 1
ATOM 712 C C . GLU A 1 88 ? -5.363 10.246 13.155 1.00 90.31 88 GLU A C 1
ATOM 714 O O . GLU A 1 88 ? -5.403 9.552 12.139 1.00 90.31 88 GLU A O 1
ATOM 719 N N . ASN A 1 89 ? -5.980 11.432 13.204 1.00 89.81 89 ASN A N 1
ATOM 720 C CA . ASN A 1 89 ? -6.691 11.981 12.045 1.00 89.81 89 ASN A CA 1
ATOM 721 C C . ASN A 1 89 ? -5.732 12.332 10.893 1.00 89.81 89 ASN A C 1
ATOM 723 O O . ASN A 1 89 ? -6.053 12.055 9.737 1.00 89.81 89 ASN A O 1
ATOM 727 N N . VAL A 1 90 ? -4.547 12.872 11.197 1.00 93.06 90 VAL A N 1
ATOM 728 C CA . VAL A 1 90 ? -3.512 13.163 10.188 1.00 93.06 90 VAL A CA 1
ATOM 729 C C . VAL A 1 90 ? -3.019 11.879 9.516 1.00 93.06 90 VAL A C 1
ATOM 731 O O . VAL A 1 90 ? -2.835 11.860 8.300 1.00 93.06 90 VAL A O 1
ATOM 734 N N . GLU A 1 91 ? -2.843 10.791 10.268 1.00 92.75 91 GLU A N 1
ATOM 735 C CA . GLU A 1 91 ? -2.443 9.493 9.705 1.00 92.75 91 GLU A CA 1
ATOM 736 C C . GLU A 1 91 ? -3.496 8.915 8.749 1.00 92.75 91 GLU A C 1
ATOM 738 O O . GLU A 1 91 ? -3.154 8.381 7.690 1.00 92.75 91 GLU A O 1
ATOM 743 N N . ILE A 1 92 ? -4.781 9.054 9.091 1.00 92.94 92 ILE A N 1
ATOM 744 C CA . ILE A 1 92 ? -5.892 8.628 8.230 1.00 92.94 92 ILE A CA 1
ATOM 745 C C . ILE A 1 92 ? -5.899 9.434 6.924 1.00 92.94 92 ILE A C 1
ATOM 747 O O . ILE A 1 92 ? -5.990 8.856 5.837 1.00 92.94 92 ILE A O 1
ATOM 751 N N . GLU A 1 93 ? -5.777 10.760 7.012 1.00 94.00 93 GLU A N 1
ATOM 752 C CA . GLU A 1 93 ? -5.736 11.637 5.838 1.00 94.00 93 GLU A CA 1
ATOM 753 C C . GLU A 1 93 ? -4.505 11.377 4.959 1.00 94.00 93 GLU A C 1
ATOM 755 O O . GLU A 1 93 ? -4.611 11.361 3.727 1.00 94.00 93 GLU A O 1
ATOM 760 N N . ASP A 1 94 ? -3.340 11.121 5.562 1.00 94.81 94 ASP A N 1
ATOM 761 C CA . ASP A 1 94 ? -2.129 10.777 4.817 1.00 94.81 94 ASP A CA 1
ATOM 762 C C . ASP A 1 94 ? -2.286 9.455 4.058 1.00 94.81 94 ASP A C 1
ATOM 764 O O . ASP A 1 94 ? -1.906 9.376 2.886 1.00 94.81 94 ASP A O 1
ATOM 768 N N . LEU A 1 95 ? -2.900 8.438 4.674 1.00 94.50 95 LEU A N 1
ATOM 769 C CA . LEU A 1 95 ? -3.181 7.169 4.002 1.00 94.50 95 LEU A CA 1
ATOM 770 C C . LEU A 1 95 ? -4.066 7.380 2.766 1.00 94.50 95 LEU A C 1
ATOM 772 O O . LEU A 1 95 ? -3.729 6.905 1.678 1.00 94.50 95 LEU A O 1
ATOM 776 N N . GLU A 1 96 ? -5.158 8.138 2.894 1.00 94.38 96 GLU A N 1
ATOM 777 C CA . GLU A 1 96 ? -6.025 8.458 1.755 1.00 94.38 96 GLU A CA 1
ATOM 778 C C . GLU A 1 96 ? -5.280 9.209 0.651 1.00 94.38 96 GLU A C 1
ATOM 780 O O . GLU A 1 96 ? -5.414 8.892 -0.536 1.00 94.38 96 GLU A O 1
ATOM 785 N N . ARG A 1 97 ? -4.480 10.209 1.030 1.00 95.62 97 ARG A N 1
ATOM 786 C CA . ARG A 1 97 ? -3.684 11.007 0.096 1.00 95.62 97 ARG A CA 1
ATOM 787 C C . ARG A 1 97 ? -2.697 10.131 -0.669 1.00 95.62 97 ARG A C 1
ATOM 789 O O . ARG A 1 97 ? -2.592 10.255 -1.889 1.00 95.62 97 ARG A O 1
ATOM 796 N N . ARG A 1 98 ? -1.999 9.227 0.021 1.00 95.25 98 ARG A N 1
ATOM 797 C CA . ARG A 1 98 ? -1.038 8.295 -0.587 1.00 95.25 98 ARG A CA 1
ATOM 798 C C . ARG A 1 98 ? -1.710 7.358 -1.584 1.00 95.25 98 ARG A C 1
ATOM 800 O O . ARG A 1 98 ? -1.164 7.160 -2.665 1.00 95.25 98 ARG A O 1
ATOM 807 N N . LEU A 1 99 ? -2.902 6.849 -1.274 1.00 94.75 99 LEU A N 1
ATOM 808 C CA . LEU A 1 99 ? -3.671 6.008 -2.199 1.00 94.75 99 LEU A CA 1
ATOM 809 C C . LEU A 1 99 ? -4.124 6.777 -3.443 1.00 94.75 99 LEU A C 1
ATOM 811 O O . LEU A 1 99 ? -3.995 6.272 -4.559 1.00 94.75 99 LEU A O 1
ATOM 815 N N . LYS A 1 100 ? -4.589 8.020 -3.281 1.00 94.38 100 LYS A N 1
ATOM 816 C CA . LYS A 1 100 ? -4.958 8.889 -4.412 1.00 94.38 100 LYS A CA 1
ATOM 817 C C . LYS A 1 100 ? -3.759 9.159 -5.324 1.00 94.38 100 LYS A C 1
ATOM 819 O O . LYS A 1 100 ? -3.871 9.021 -6.538 1.00 94.38 100 LYS A O 1
ATOM 824 N N . ILE A 1 101 ? -2.603 9.490 -4.745 1.00 94.81 101 ILE A N 1
ATOM 825 C CA . ILE A 1 101 ? -1.359 9.705 -5.499 1.00 94.81 101 ILE A CA 1
ATOM 826 C C . ILE A 1 101 ? -0.949 8.432 -6.243 1.00 94.81 101 ILE A C 1
ATOM 828 O O . ILE A 1 101 ? -0.633 8.506 -7.427 1.00 94.81 101 ILE A O 1
ATOM 832 N N . LEU A 1 102 ? -0.985 7.273 -5.581 1.00 93.69 102 LEU A N 1
ATOM 833 C CA . LEU A 1 102 ? -0.628 5.998 -6.201 1.00 93.69 102 LEU A CA 1
ATOM 834 C C . LEU A 1 102 ? -1.540 5.668 -7.390 1.00 93.69 102 LEU A C 1
ATOM 836 O O . LEU A 1 102 ? -1.054 5.240 -8.434 1.00 93.69 102 LEU A O 1
ATOM 840 N N . THR A 1 103 ? -2.841 5.930 -7.258 1.00 93.12 103 THR A N 1
ATOM 841 C CA . THR A 1 103 ? -3.818 5.740 -8.343 1.00 93.12 103 THR A CA 1
ATOM 842 C C . THR A 1 103 ? -3.448 6.591 -9.557 1.00 93.12 103 THR A C 1
ATOM 844 O O . THR A 1 103 ? -3.317 6.074 -10.663 1.00 93.12 103 THR A O 1
ATOM 847 N N . LEU A 1 104 ? -3.166 7.882 -9.340 1.00 93.81 104 LEU A N 1
ATOM 848 C CA . LEU A 1 104 ? -2.715 8.781 -10.405 1.00 93.81 104 LEU A CA 1
ATOM 849 C C . LEU A 1 104 ? -1.409 8.292 -11.040 1.00 93.81 104 LEU A C 1
ATOM 851 O O . LEU A 1 104 ? -1.283 8.290 -12.261 1.00 93.81 104 LEU A O 1
ATOM 855 N N . MET A 1 105 ? -0.439 7.855 -10.233 1.00 92.25 105 MET A N 1
ATOM 856 C CA . MET A 1 105 ? 0.830 7.328 -10.740 1.00 92.25 105 MET A CA 1
ATOM 857 C C . MET A 1 105 ? 0.625 6.099 -11.630 1.00 92.25 105 MET A C 1
ATOM 859 O O . MET A 1 105 ? 1.243 6.032 -12.691 1.00 92.25 105 MET A O 1
ATOM 863 N N . ARG A 1 106 ? -0.267 5.169 -11.261 1.00 90.06 106 ARG A N 1
ATOM 864 C CA . ARG A 1 106 ? -0.609 4.014 -12.110 1.00 90.06 106 ARG A CA 1
ATOM 865 C C . ARG A 1 106 ? -1.256 4.449 -13.419 1.00 90.06 106 ARG A C 1
ATOM 867 O O . ARG A 1 106 ? -0.837 3.990 -14.479 1.00 90.06 106 ARG A O 1
ATOM 874 N N . GLU A 1 107 ? -2.222 5.363 -13.366 1.00 91.00 107 GLU A N 1
ATOM 875 C CA . GLU A 1 107 ? -2.893 5.875 -14.565 1.00 91.00 107 GLU A CA 1
ATOM 876 C C . GLU A 1 107 ? -1.920 6.574 -15.523 1.00 91.00 107 GLU A C 1
ATOM 878 O O . GLU A 1 107 ? -1.929 6.320 -16.730 1.00 91.00 107 GLU A O 1
ATOM 883 N N . TYR A 1 108 ? -1.068 7.464 -15.007 1.00 93.38 108 TYR A N 1
ATOM 884 C CA . TYR A 1 108 ? -0.066 8.147 -15.822 1.00 93.38 108 TYR A CA 1
ATOM 885 C C . TYR A 1 108 ? 1.013 7.187 -16.319 1.00 93.38 108 TYR A C 1
ATOM 887 O O . TYR A 1 108 ? 1.417 7.303 -17.473 1.00 93.38 108 TYR A O 1
ATOM 895 N N . GLY A 1 109 ? 1.431 6.218 -15.504 1.00 90.94 109 GLY A N 1
ATOM 896 C CA . GLY A 1 109 ? 2.363 5.167 -15.907 1.00 90.94 109 GLY A CA 1
ATOM 897 C C . GLY A 1 109 ? 1.851 4.382 -17.113 1.00 90.94 109 GLY A C 1
ATOM 898 O O . GLY A 1 109 ? 2.569 4.247 -18.098 1.00 90.94 109 GLY A O 1
ATOM 899 N N . GLN A 1 110 ? 0.579 3.969 -17.097 1.00 89.12 110 GLN A N 1
ATOM 900 C CA . GLN A 1 110 ? -0.055 3.295 -18.236 1.00 89.12 110 GLN A CA 1
ATOM 901 C C . GLN A 1 110 ? -0.113 4.188 -19.483 1.00 89.12 110 GLN A C 1
ATOM 903 O O . GLN A 1 110 ? 0.197 3.741 -20.586 1.00 89.12 110 GLN A O 1
ATOM 908 N N . LYS A 1 111 ? -0.476 5.470 -19.333 1.00 89.94 111 LYS A N 1
ATOM 909 C CA . LYS A 1 111 ? -0.503 6.420 -20.462 1.00 89.94 111 LYS A CA 1
ATOM 910 C C . LYS A 1 111 ? 0.882 6.614 -21.079 1.00 89.94 111 LYS A C 1
ATOM 912 O O . LYS A 1 111 ? 1.002 6.689 -22.301 1.00 89.94 111 LYS A O 1
ATOM 917 N N . ILE A 1 112 ? 1.910 6.708 -20.238 1.00 88.94 112 ILE A N 1
ATOM 918 C CA . ILE A 1 112 ? 3.303 6.835 -20.664 1.00 88.94 112 ILE A CA 1
ATOM 919 C C . ILE A 1 112 ? 3.732 5.566 -21.402 1.00 88.94 112 ILE A C 1
ATOM 921 O O . ILE A 1 112 ? 4.226 5.674 -22.518 1.00 88.94 112 ILE A O 1
ATOM 925 N N . ASP A 1 113 ? 3.481 4.382 -20.848 1.00 88.44 113 ASP A N 1
ATOM 926 C CA . ASP A 1 113 ? 3.834 3.108 -21.487 1.00 88.44 113 ASP A CA 1
ATOM 927 C C . ASP A 1 113 ? 3.223 2.979 -22.895 1.00 88.44 113 ASP A C 1
ATOM 929 O O . ASP A 1 113 ? 3.922 2.710 -23.875 1.00 88.44 113 ASP A O 1
ATOM 933 N N . VAL A 1 114 ? 1.937 3.317 -23.043 1.00 88.12 114 VAL A N 1
ATOM 934 C CA . VAL A 1 114 ? 1.274 3.363 -24.356 1.00 88.12 114 VAL A CA 1
ATOM 935 C C . VAL A 1 114 ? 1.961 4.355 -25.297 1.00 88.12 114 VAL A C 1
ATOM 937 O O . VAL A 1 114 ? 2.168 4.041 -26.471 1.00 88.12 114 VAL A O 1
ATOM 940 N N . MET A 1 115 ? 2.339 5.540 -24.813 1.00 84.56 115 MET A N 1
ATOM 941 C CA . MET A 1 115 ? 3.010 6.566 -25.617 1.00 84.56 115 MET A CA 1
ATOM 942 C C . MET A 1 115 ? 4.400 6.126 -26.100 1.00 84.56 115 MET A C 1
ATOM 944 O O . MET A 1 115 ? 4.752 6.408 -27.246 1.00 84.56 115 MET A O 1
ATOM 948 N N . PHE A 1 116 ? 5.166 5.427 -25.258 1.00 82.00 11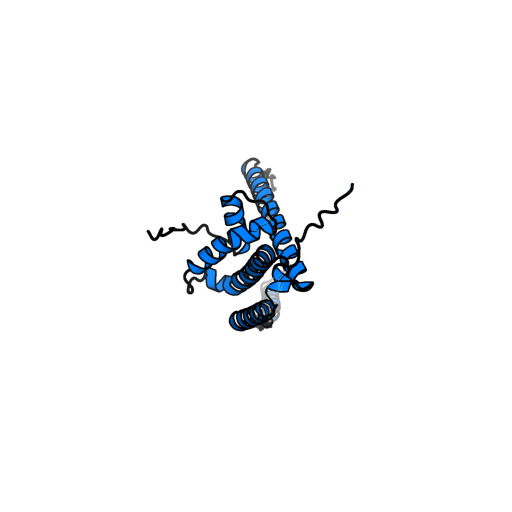6 PHE A N 1
ATOM 949 C CA . PHE A 1 116 ? 6.487 4.896 -25.606 1.00 82.00 116 PHE A CA 1
ATOM 950 C C . PHE A 1 116 ? 6.403 3.710 -26.577 1.00 82.00 116 PHE A C 1
ATOM 952 O O . PHE A 1 116 ? 7.245 3.599 -27.464 1.00 82.00 116 PHE A O 1
ATOM 959 N N . ASN A 1 117 ? 5.374 2.866 -26.465 1.00 80.00 117 ASN A N 1
ATOM 960 C CA . ASN A 1 117 ? 5.193 1.713 -27.352 1.00 80.00 117 ASN A CA 1
ATOM 961 C C . ASN A 1 117 ? 4.597 2.083 -28.723 1.00 80.00 117 ASN A C 1
ATOM 963 O O . ASN A 1 117 ? 4.852 1.399 -29.713 1.00 80.00 117 ASN A O 1
ATOM 967 N N . THR A 1 118 ? 3.802 3.155 -28.816 1.00 75.56 118 THR A N 1
ATOM 968 C CA . THR A 1 118 ? 3.144 3.559 -30.079 1.00 75.56 118 THR A CA 1
ATOM 969 C C . THR A 1 118 ? 3.966 4.507 -30.942 1.00 75.56 118 THR A C 1
ATOM 971 O O . THR A 1 118 ? 3.757 4.564 -32.155 1.00 75.56 118 THR A O 1
ATOM 974 N N . LYS A 1 119 ? 4.897 5.265 -30.359 1.00 66.19 119 LYS A N 1
ATOM 975 C CA . LYS A 1 119 ? 5.778 6.164 -31.106 1.00 66.19 119 LYS A CA 1
ATOM 976 C C . LYS A 1 119 ? 7.209 5.674 -30.952 1.00 66.19 119 LYS A C 1
ATOM 978 O O . LYS A 1 119 ? 7.718 5.630 -29.842 1.00 66.19 119 LYS A O 1
ATOM 983 N N . ASN A 1 120 ? 7.895 5.392 -32.060 1.00 66.31 120 ASN A N 1
ATOM 984 C CA . ASN A 1 120 ? 9.358 5.373 -32.055 1.00 66.31 120 ASN A CA 1
ATOM 985 C C . ASN A 1 120 ? 9.829 6.788 -31.682 1.00 66.31 120 ASN A C 1
ATOM 987 O O . ASN A 1 120 ? 9.937 7.662 -32.538 1.00 66.31 120 ASN A O 1
ATOM 991 N N . LEU A 1 121 ? 10.042 7.034 -30.386 1.00 65.50 121 LEU A N 1
ATOM 992 C CA . LEU A 1 121 ? 10.440 8.338 -29.840 1.00 65.50 121 LEU A CA 1
ATOM 993 C C . LEU A 1 121 ? 11.878 8.721 -30.220 1.00 65.50 121 LEU A C 1
ATOM 995 O O . LEU A 1 121 ? 12.323 9.831 -29.937 1.00 65.50 121 LEU A O 1
ATOM 999 N N . TYR A 1 122 ? 12.590 7.821 -30.896 1.00 68.62 122 TYR A N 1
ATOM 1000 C CA . TYR A 1 122 ? 13.923 8.054 -31.414 1.00 68.62 122 TYR A CA 1
ATOM 1001 C C . TYR A 1 122 ? 13.874 8.207 -32.931 1.00 68.62 122 TYR A C 1
ATOM 1003 O O . TYR A 1 122 ? 13.594 7.262 -33.666 1.00 68.62 122 TYR A O 1
ATOM 1011 N N . PHE A 1 123 ? 14.239 9.395 -33.404 1.00 64.25 123 PHE A N 1
ATOM 1012 C CA . PHE A 1 123 ? 14.921 9.494 -34.685 1.00 64.25 123 PHE A CA 1
ATOM 1013 C C . PHE A 1 123 ? 16.330 8.952 -34.438 1.00 64.25 123 PHE A C 1
ATOM 1015 O O . PHE A 1 123 ? 17.014 9.440 -33.534 1.00 64.25 123 PHE A O 1
ATOM 1022 N N . GLN A 1 124 ? 16.771 7.936 -35.181 1.00 60.88 124 GLN A N 1
ATOM 1023 C CA . GLN A 1 124 ? 18.179 7.552 -35.163 1.00 60.88 124 GLN A CA 1
ATOM 1024 C C . GLN A 1 124 ? 18.939 8.728 -35.782 1.00 60.88 124 GLN A C 1
ATOM 1026 O O . GLN A 1 124 ? 19.050 8.848 -36.999 1.00 60.88 124 GLN A O 1
ATOM 1031 N N . GLY A 1 125 ? 19.360 9.677 -34.942 1.00 61.19 125 GLY A N 1
ATOM 1032 C CA . GLY A 1 125 ? 20.252 10.738 -35.363 1.00 61.19 125 GLY A CA 1
ATOM 1033 C C . GLY A 1 125 ? 21.433 10.064 -36.038 1.00 61.19 125 GLY A C 1
ATOM 1034 O O . GLY A 1 125 ? 22.007 9.127 -35.480 1.00 61.19 125 GLY A O 1
ATOM 1035 N N . ASN A 1 126 ? 21.762 10.487 -37.255 1.00 65.81 126 ASN A N 1
ATOM 1036 C CA . ASN A 1 126 ? 23.000 10.085 -37.901 1.00 65.81 126 ASN A CA 1
ATOM 1037 C C . ASN A 1 126 ? 24.146 10.683 -37.077 1.00 65.81 126 ASN A C 1
ATOM 1039 O O . ASN A 1 126 ? 24.678 11.739 -37.414 1.00 65.81 126 ASN A O 1
ATOM 1043 N N . PHE A 1 127 ? 24.485 10.050 -35.953 1.00 64.56 127 PHE A N 1
ATOM 1044 C CA . PHE A 1 127 ? 25.686 10.362 -35.208 1.00 64.56 127 PHE A CA 1
ATOM 1045 C C . PHE A 1 127 ? 26.824 10.023 -36.154 1.00 64.56 127 PHE A C 1
ATOM 1047 O O . PHE A 1 127 ? 27.100 8.852 -36.428 1.00 64.56 127 PHE A O 1
ATOM 1054 N N . LYS A 1 128 ? 27.442 11.059 -36.723 1.00 67.00 128 LYS A N 1
ATOM 1055 C CA . LYS A 1 128 ? 28.708 10.899 -37.420 1.00 67.00 128 LYS A CA 1
ATOM 1056 C C . LYS A 1 128 ? 29.627 10.262 -36.386 1.00 67.00 128 LYS A C 1
ATOM 1058 O O . LYS A 1 128 ? 29.854 10.837 -35.327 1.00 67.00 128 LYS A O 1
ATOM 1063 N N . LYS A 1 129 ? 30.022 9.013 -36.623 1.00 65.50 129 LYS A N 1
ATOM 1064 C CA . LYS A 1 129 ? 30.909 8.298 -35.715 1.00 65.50 129 LYS A CA 1
ATOM 1065 C C . LYS A 1 129 ? 32.235 9.037 -35.807 1.00 65.50 129 LYS A C 1
ATOM 1067 O O . LYS A 1 129 ? 32.957 8.847 -36.783 1.00 65.50 129 LYS A O 1
ATOM 1072 N N . ASP A 1 130 ? 32.491 9.948 -34.873 1.00 69.56 130 ASP A N 1
ATOM 1073 C CA . ASP A 1 130 ? 33.779 10.615 -34.786 1.00 69.56 130 ASP A CA 1
ATOM 1074 C C . ASP A 1 130 ? 34.802 9.504 -34.585 1.00 69.56 130 ASP A C 1
ATOM 1076 O O . ASP A 1 130 ? 34.829 8.818 -33.561 1.00 69.56 130 ASP A O 1
ATOM 1080 N N . ILE A 1 131 ? 35.569 9.226 -35.638 1.00 70.38 131 ILE A N 1
ATOM 1081 C CA . ILE A 1 131 ? 36.668 8.279 -35.564 1.00 70.38 131 ILE A CA 1
ATOM 1082 C C . ILE A 1 131 ? 37.678 8.961 -34.654 1.00 70.38 131 ILE A C 1
ATOM 1084 O O . ILE A 1 131 ? 38.375 9.884 -35.072 1.00 70.38 131 ILE A O 1
ATOM 1088 N N . VAL A 1 132 ? 37.698 8.552 -33.388 1.00 69.81 132 VAL A N 1
ATOM 1089 C CA . VAL A 1 132 ? 38.653 9.043 -32.400 1.00 69.81 132 VAL A CA 1
ATOM 1090 C C . VAL A 1 132 ? 40.018 8.486 -32.798 1.00 69.81 132 VAL A C 1
ATOM 1092 O O . VAL A 1 132 ? 40.408 7.393 -32.391 1.00 69.81 132 VAL A O 1
ATOM 1095 N N . LEU A 1 133 ? 40.715 9.190 -33.689 1.00 74.06 133 LEU A N 1
ATOM 1096 C CA . LEU A 1 133 ? 42.072 8.843 -34.078 1.00 74.06 133 LEU A CA 1
ATOM 1097 C C . LEU A 1 133 ? 42.996 9.314 -32.957 1.00 74.06 133 LEU A C 1
ATOM 1099 O O . LEU A 1 133 ? 43.283 10.502 -32.830 1.00 74.06 133 LEU A O 1
ATOM 1103 N N . PHE A 1 134 ? 43.421 8.378 -32.112 1.00 72.25 134 PHE A N 1
ATOM 1104 C CA . PHE A 1 134 ? 44.392 8.661 -31.065 1.00 72.25 134 PHE A CA 1
ATOM 1105 C C . PHE A 1 134 ? 45.752 8.957 -31.703 1.00 72.25 134 PHE A C 1
ATOM 1107 O O . PHE A 1 134 ? 46.451 8.048 -32.147 1.00 72.25 134 PHE A O 1
ATOM 1114 N N . THR A 1 135 ? 46.120 10.235 -31.759 1.00 72.94 135 THR A N 1
ATOM 1115 C CA . THR A 1 135 ? 47.475 10.667 -32.103 1.00 72.94 135 THR A CA 1
ATOM 1116 C C . THR A 1 135 ? 48.232 10.925 -30.802 1.00 72.94 135 THR A C 1
ATOM 1118 O O . THR A 1 135 ? 47.995 11.966 -30.178 1.00 72.94 135 THR A O 1
ATOM 1121 N N . PRO A 1 136 ? 49.101 10.006 -30.340 1.00 66.50 136 PRO A N 1
ATOM 1122 C CA . PRO A 1 136 ? 49.955 10.304 -29.201 1.00 66.50 136 PRO A CA 1
ATOM 1123 C C . PRO A 1 136 ? 50.828 11.511 -29.548 1.00 66.50 136 PRO A C 1
ATOM 1125 O O . PRO A 1 136 ? 51.383 11.595 -30.646 1.00 66.50 136 PRO A O 1
ATOM 1128 N N . THR A 1 137 ? 50.930 12.464 -28.625 1.00 70.00 137 THR A N 1
ATOM 1129 C CA . THR A 1 137 ? 51.899 13.552 -28.741 1.00 70.00 137 THR A CA 1
ATOM 1130 C C . THR A 1 137 ? 53.319 12.969 -28.776 1.00 70.00 137 THR A C 1
ATOM 1132 O O . THR A 1 137 ? 53.569 11.962 -28.108 1.00 70.00 137 THR A O 1
ATOM 1135 N N . PRO A 1 138 ? 54.265 13.581 -29.516 1.00 71.06 138 PRO A N 1
ATOM 1136 C CA . PRO A 1 138 ? 55.646 13.092 -29.624 1.00 71.06 138 PRO A CA 1
ATOM 1137 C C . PRO A 1 138 ? 56.385 12.956 -28.282 1.00 71.06 138 PRO A C 1
ATOM 1139 O O . PRO A 1 138 ? 57.404 12.281 -28.214 1.00 71.06 138 PRO A O 1
ATOM 1142 N N . ASP A 1 139 ? 55.862 13.579 -27.225 1.00 70.19 139 ASP A N 1
ATOM 1143 C CA . ASP A 1 139 ? 56.434 13.600 -25.874 1.00 70.19 139 ASP A CA 1
ATOM 1144 C C . ASP A 1 139 ? 56.044 12.371 -25.022 1.00 70.19 139 ASP A C 1
ATOM 1146 O O . ASP A 1 139 ? 56.423 12.253 -23.849 1.00 70.19 139 ASP A O 1
ATOM 1150 N N . ILE A 1 140 ? 55.246 11.453 -25.579 1.00 71.38 140 ILE A N 1
ATOM 1151 C CA . ILE A 1 140 ? 54.835 10.221 -24.904 1.00 71.38 140 ILE A CA 1
ATOM 1152 C C . ILE A 1 140 ? 55.876 9.131 -25.175 1.00 71.38 140 ILE A C 1
ATOM 1154 O O . ILE A 1 140 ? 55.841 8.441 -26.192 1.00 71.38 140 ILE A O 1
ATOM 1158 N N . ASN A 1 141 ? 56.763 8.940 -24.202 1.00 77.31 141 ASN A N 1
ATOM 1159 C CA . ASN A 1 141 ? 57.755 7.875 -24.170 1.00 77.31 141 ASN A CA 1
ATOM 1160 C C . ASN A 1 141 ? 57.339 6.813 -23.140 1.00 77.31 141 ASN A C 1
ATOM 1162 O O . ASN A 1 141 ? 56.497 7.042 -22.269 1.00 77.31 141 ASN A O 1
ATOM 1166 N N . PHE A 1 142 ? 57.950 5.629 -23.208 1.00 75.31 142 PHE A N 1
ATOM 1167 C CA . PHE A 1 142 ? 57.643 4.534 -22.281 1.00 75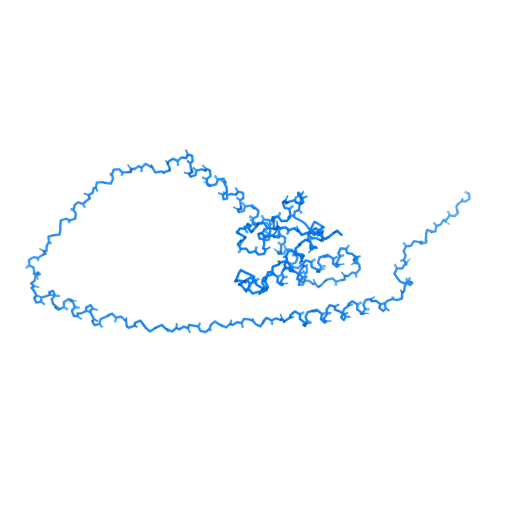.31 142 PHE A CA 1
ATOM 1168 C C . PHE A 1 142 ? 57.855 4.933 -20.808 1.00 75.31 142 PHE A C 1
ATOM 1170 O O . PHE A 1 142 ? 57.073 4.551 -19.936 1.00 75.31 142 PHE A O 1
ATOM 1177 N N . ASP A 1 143 ? 58.858 5.772 -20.541 1.00 78.56 143 ASP A N 1
ATOM 1178 C CA . ASP A 1 143 ? 59.175 6.258 -19.197 1.00 78.56 143 ASP A CA 1
ATOM 1179 C C . ASP A 1 143 ? 58.128 7.244 -18.659 1.00 78.56 143 ASP A C 1
ATOM 1181 O O . ASP A 1 143 ? 57.696 7.116 -17.511 1.00 78.56 143 ASP A O 1
ATOM 1185 N N . THR A 1 144 ? 57.636 8.171 -19.492 1.00 80.25 144 THR A N 1
ATOM 1186 C CA . THR A 1 144 ? 56.584 9.120 -19.085 1.00 80.25 144 THR A CA 1
ATOM 1187 C C . THR A 1 144 ? 55.246 8.418 -18.865 1.00 80.25 144 THR A C 1
ATOM 1189 O O . THR A 1 144 ? 54.517 8.749 -17.925 1.00 80.25 144 THR A O 1
ATOM 1192 N N . LEU A 1 145 ? 54.947 7.383 -19.656 1.00 80.12 145 LEU A N 1
ATOM 1193 C CA . LEU A 1 145 ? 53.767 6.545 -19.447 1.00 80.12 145 LEU A CA 1
ATOM 1194 C C . LEU A 1 145 ? 53.857 5.753 -18.133 1.00 80.12 145 LEU A C 1
ATOM 1196 O O . LEU A 1 145 ? 52.889 5.703 -17.371 1.00 80.12 145 LEU A O 1
ATOM 1200 N N . LYS A 1 146 ? 55.027 5.177 -17.837 1.00 81.56 146 LYS A N 1
ATOM 1201 C CA . LYS A 1 146 ? 55.287 4.446 -16.592 1.00 81.56 146 LYS A CA 1
ATOM 1202 C C . LYS A 1 146 ? 55.095 5.347 -15.370 1.00 81.56 146 LYS A C 1
ATOM 1204 O O . LYS A 1 146 ? 54.391 4.960 -14.437 1.00 81.56 146 LYS A O 1
ATOM 1209 N N . GLU A 1 147 ? 55.644 6.561 -15.381 1.00 83.12 147 GLU A N 1
ATOM 1210 C CA . GLU A 1 147 ? 55.425 7.536 -14.304 1.00 83.12 147 GLU A CA 1
ATOM 1211 C C . GLU A 1 147 ? 53.953 7.935 -14.148 1.00 83.12 147 GLU A C 1
ATOM 1213 O O . GLU A 1 147 ? 53.461 8.057 -13.022 1.00 83.12 147 GLU A O 1
ATOM 1218 N N . GLY A 1 148 ? 53.234 8.113 -15.261 1.00 81.50 148 GLY A N 1
ATOM 1219 C CA . GLY A 1 148 ? 51.799 8.393 -15.256 1.00 81.50 148 GLY A CA 1
ATOM 1220 C C . GLY A 1 148 ? 50.998 7.281 -14.576 1.00 81.50 148 GLY A C 1
ATOM 1221 O O . GLY A 1 148 ? 50.182 7.555 -13.694 1.00 81.50 148 GLY A O 1
ATOM 1222 N N . ILE A 1 149 ? 51.291 6.022 -14.914 1.00 80.38 149 ILE A N 1
ATOM 1223 C CA . ILE A 1 149 ? 50.656 4.846 -14.306 1.00 80.38 149 ILE A CA 1
ATOM 1224 C C . ILE A 1 149 ? 50.955 4.777 -12.803 1.00 80.38 149 ILE A C 1
ATOM 1226 O O . ILE A 1 149 ? 50.031 4.587 -12.011 1.00 80.38 149 ILE A O 1
ATOM 1230 N N . TYR A 1 150 ? 52.200 5.007 -12.374 1.00 84.50 150 TYR A N 1
ATOM 1231 C CA . TYR A 1 150 ? 52.536 5.020 -10.944 1.00 84.50 150 TYR A CA 1
ATOM 1232 C C . TYR A 1 150 ? 51.863 6.164 -10.174 1.00 84.50 150 TYR A C 1
ATOM 1234 O O . TYR A 1 150 ? 51.432 5.958 -9.039 1.00 84.50 150 TYR A O 1
ATOM 1242 N N . LYS A 1 151 ? 51.715 7.352 -10.778 1.00 83.50 151 LYS A N 1
ATOM 1243 C CA . LYS A 1 151 ? 50.973 8.483 -10.188 1.00 83.50 151 LYS A CA 1
ATOM 1244 C C . LYS A 1 151 ? 49.478 8.208 -10.042 1.00 83.50 151 LYS A C 1
ATOM 1246 O O . LYS A 1 151 ? 48.855 8.743 -9.130 1.00 83.50 151 LYS A O 1
ATOM 1251 N N . ILE A 1 152 ? 48.898 7.420 -10.944 1.00 83.06 152 ILE A N 1
ATOM 1252 C CA . ILE A 1 152 ? 47.496 7.007 -10.849 1.00 83.06 152 ILE A CA 1
ATOM 1253 C C . ILE A 1 152 ? 47.358 5.944 -9.764 1.00 83.06 152 ILE A C 1
ATOM 1255 O O . ILE A 1 152 ? 46.548 6.118 -8.862 1.00 83.06 152 ILE A O 1
ATOM 1259 N N . LEU A 1 153 ? 48.195 4.902 -9.793 1.00 78.75 153 LEU A N 1
ATOM 1260 C CA . LEU A 1 153 ? 48.180 3.814 -8.811 1.00 78.75 153 LEU A CA 1
ATOM 1261 C C . LEU A 1 153 ? 48.368 4.312 -7.371 1.00 78.75 153 LEU A C 1
ATOM 1263 O O . LEU A 1 153 ? 47.718 3.795 -6.468 1.00 78.75 153 LEU A O 1
ATOM 1267 N N . SER A 1 154 ? 49.197 5.337 -7.148 1.00 78.12 154 SER A N 1
ATOM 1268 C CA . SER A 1 154 ? 49.381 5.934 -5.817 1.00 78.12 154 SER A CA 1
ATOM 1269 C C . SER A 1 154 ? 48.194 6.777 -5.338 1.00 78.12 154 SER A C 1
ATOM 1271 O O . SER A 1 154 ? 48.078 7.034 -4.142 1.00 78.12 154 SER A O 1
ATOM 1273 N N . LYS A 1 155 ? 47.306 7.195 -6.247 1.00 77.44 155 LYS A N 1
ATOM 1274 C CA . LYS A 1 155 ? 46.117 8.006 -5.952 1.00 77.44 155 LYS A CA 1
ATOM 1275 C C . LYS A 1 155 ? 44.822 7.204 -5.880 1.00 77.44 155 LYS A C 1
ATOM 1277 O O . LYS A 1 155 ? 43.786 7.797 -5.592 1.00 77.44 155 LYS A O 1
ATOM 1282 N N . ILE A 1 156 ? 44.847 5.897 -6.144 1.00 76.19 156 ILE A N 1
ATOM 1283 C CA . ILE A 1 156 ? 43.649 5.064 -6.015 1.00 76.19 156 ILE A CA 1
ATOM 1284 C C . ILE A 1 156 ? 43.298 4.966 -4.520 1.00 76.19 156 ILE A C 1
ATOM 1286 O O . ILE A 1 156 ? 44.084 4.398 -3.756 1.00 76.19 156 ILE A O 1
ATOM 1290 N N . PRO A 1 157 ? 42.148 5.508 -4.073 1.00 70.88 157 PRO A N 1
ATOM 1291 C CA . PRO A 1 157 ? 41.723 5.366 -2.688 1.00 70.88 157 PRO A CA 1
ATOM 1292 C C . PRO A 1 157 ? 41.453 3.885 -2.394 1.00 70.88 157 PRO A C 1
ATOM 1294 O O . PRO A 1 157 ? 40.773 3.204 -3.165 1.00 70.88 157 PRO A O 1
ATOM 1297 N N . LYS A 1 158 ? 41.978 3.368 -1.277 1.00 66.81 158 LYS A N 1
ATOM 1298 C CA . LYS A 1 158 ? 41.572 2.050 -0.772 1.00 66.81 158 LYS A CA 1
ATOM 1299 C C . LYS A 1 158 ? 40.086 2.127 -0.432 1.00 66.81 158 LYS A C 1
ATOM 1301 O O . LYS A 1 158 ? 39.679 2.961 0.368 1.00 66.81 158 LYS A O 1
ATOM 1306 N N . ILE A 1 159 ? 39.280 1.281 -1.067 1.00 62.94 159 ILE A N 1
ATOM 1307 C CA . ILE A 1 159 ? 37.842 1.199 -0.805 1.00 62.94 159 ILE A CA 1
ATOM 1308 C C . ILE A 1 159 ? 37.660 0.491 0.541 1.00 62.94 159 ILE A C 1
ATOM 1310 O O . ILE A 1 159 ? 37.522 -0.730 0.604 1.00 62.94 159 ILE A O 1
ATOM 1314 N N . GLU A 1 160 ? 37.693 1.253 1.626 1.00 62.97 160 GLU A N 1
ATOM 1315 C CA . GLU A 1 160 ? 37.206 0.805 2.925 1.00 62.97 160 GLU A CA 1
ATOM 1316 C C . GLU A 1 160 ? 35.681 0.948 2.909 1.00 62.97 160 GLU A C 1
ATOM 1318 O O . GLU A 1 160 ? 35.132 2.047 2.888 1.00 62.97 160 GLU A O 1
ATOM 1323 N N . LYS A 1 161 ? 34.977 -0.186 2.833 1.00 60.06 161 LYS A N 1
ATOM 1324 C CA . LYS A 1 161 ? 33.526 -0.229 3.034 1.00 60.06 161 LYS A CA 1
ATOM 1325 C C . LYS A 1 161 ? 33.242 -0.008 4.518 1.00 60.06 161 LYS A C 1
ATOM 1327 O O . LYS A 1 161 ? 33.096 -0.973 5.267 1.00 60.06 161 LYS A O 1
ATOM 1332 N N . GLU A 1 162 ? 33.140 1.244 4.941 1.00 57.03 162 GLU A N 1
ATOM 1333 C CA . GLU A 1 162 ? 32.412 1.556 6.166 1.00 57.03 162 GLU A CA 1
ATOM 1334 C C . GLU A 1 162 ? 30.922 1.323 5.899 1.00 57.03 162 GLU A C 1
ATOM 1336 O O . GLU A 1 162 ? 30.285 2.003 5.097 1.00 57.03 162 GLU A O 1
ATOM 1341 N N . ILE A 1 163 ? 30.372 0.278 6.514 1.00 53.12 163 ILE A N 1
ATOM 1342 C CA . ILE A 1 163 ? 28.932 0.046 6.519 1.00 53.12 163 ILE A CA 1
ATOM 1343 C C . ILE A 1 163 ? 28.361 0.988 7.576 1.00 53.12 163 ILE A C 1
ATOM 1345 O O . ILE A 1 163 ? 28.510 0.737 8.776 1.00 53.12 163 ILE A O 1
ATOM 1349 N N . ASP A 1 164 ? 27.709 2.061 7.137 1.00 55.69 164 ASP A N 1
ATOM 1350 C CA . ASP A 1 164 ? 26.940 2.932 8.017 1.00 55.69 164 ASP A CA 1
ATOM 1351 C C . ASP A 1 164 ? 25.895 2.103 8.774 1.00 55.69 164 ASP A C 1
ATOM 1353 O O . ASP A 1 164 ? 24.956 1.541 8.201 1.00 55.69 164 ASP A O 1
ATOM 1357 N N . LYS A 1 165 ? 26.053 2.010 10.098 1.00 57.12 165 LYS A N 1
ATOM 1358 C CA . LYS A 1 165 ? 25.047 1.415 10.980 1.00 57.12 165 LYS A CA 1
ATOM 1359 C C . LYS A 1 165 ? 23.810 2.307 10.956 1.00 57.12 165 LYS A C 1
ATOM 1361 O O . LYS A 1 165 ? 23.750 3.332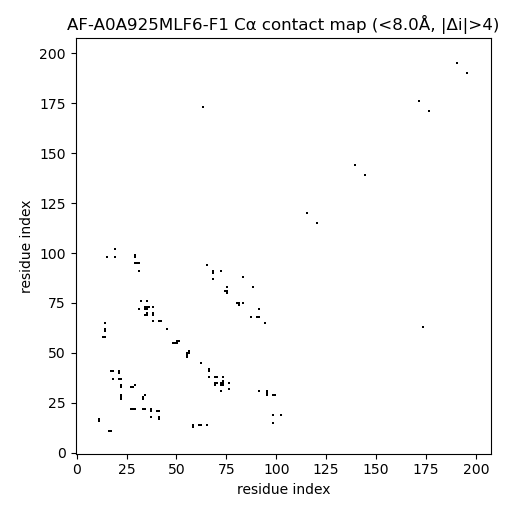 11.634 1.00 57.12 165 LYS A O 1
ATOM 1366 N N . VAL A 1 166 ? 22.822 1.896 10.169 1.00 55.50 166 VAL A N 1
ATOM 1367 C CA . VAL A 1 166 ? 21.498 2.515 10.087 1.00 55.50 166 VAL A CA 1
ATOM 1368 C C . VAL A 1 166 ? 20.909 2.624 11.498 1.00 55.50 166 VAL A C 1
ATOM 1370 O O . VAL A 1 166 ? 20.623 1.620 12.150 1.00 55.50 166 VAL A O 1
ATOM 1373 N N . LYS A 1 167 ? 20.729 3.856 11.989 1.00 58.09 167 LYS A N 1
ATOM 1374 C CA . LYS A 1 167 ? 19.982 4.133 13.224 1.00 58.09 167 LYS A CA 1
ATOM 1375 C C . LYS A 1 167 ? 18.503 3.843 12.970 1.00 58.09 167 LYS A C 1
ATOM 1377 O O . LYS A 1 167 ? 17.793 4.651 12.376 1.00 58.09 167 LYS A O 1
ATOM 1382 N N . ILE A 1 168 ? 18.051 2.675 13.411 1.00 54.75 168 ILE A N 1
ATOM 1383 C CA . ILE A 1 168 ? 16.649 2.261 13.341 1.00 54.75 168 ILE A CA 1
ATOM 1384 C C . ILE A 1 168 ? 15.837 3.136 14.309 1.00 54.75 168 ILE A C 1
ATOM 1386 O O . ILE A 1 168 ? 16.165 3.240 15.493 1.00 54.75 168 ILE A O 1
ATOM 1390 N N . LYS A 1 169 ? 14.779 3.787 13.810 1.00 56.25 169 LYS A N 1
ATOM 1391 C CA . LYS A 1 169 ? 13.775 4.450 14.656 1.00 56.25 169 LYS A CA 1
ATOM 1392 C C . LYS A 1 169 ? 13.004 3.380 15.427 1.00 56.25 169 LYS A C 1
ATOM 1394 O O . LYS A 1 169 ? 12.606 2.374 14.851 1.00 56.25 169 LYS A O 1
ATOM 1399 N N . LYS A 1 170 ? 12.797 3.614 16.722 1.00 51.34 170 LYS A N 1
ATOM 1400 C CA . LYS A 1 170 ? 12.117 2.706 17.654 1.00 51.34 170 LYS A CA 1
ATOM 1401 C C . LYS A 1 170 ? 10.746 2.297 17.089 1.00 51.34 170 LYS A C 1
ATOM 1403 O O . LYS A 1 170 ? 9.845 3.125 17.003 1.00 51.34 170 LYS A O 1
ATOM 1408 N N . SER A 1 171 ? 10.615 1.041 16.672 1.00 53.34 171 SER A N 1
ATOM 1409 C CA . SER A 1 171 ? 9.347 0.434 16.274 1.00 53.34 171 SER A CA 1
ATOM 1410 C C . SER A 1 171 ? 8.577 0.055 17.535 1.00 53.34 171 SER A C 1
ATOM 1412 O O . SER A 1 171 ? 9.073 -0.739 18.334 1.00 53.34 171 SER A O 1
ATOM 1414 N N . ILE A 1 172 ? 7.393 0.629 17.730 1.00 58.06 172 ILE A N 1
ATOM 1415 C CA . ILE A 1 172 ? 6.452 0.170 18.759 1.00 58.06 172 ILE A CA 1
ATOM 1416 C C . ILE A 1 172 ? 5.944 -1.213 18.323 1.00 58.06 172 ILE A C 1
ATOM 1418 O O . ILE A 1 172 ? 5.670 -1.414 17.136 1.00 58.06 172 ILE A O 1
ATOM 1422 N N . SER A 1 173 ? 5.890 -2.177 19.246 1.00 68.50 173 SER A N 1
ATOM 1423 C CA . SER A 1 173 ? 5.452 -3.542 18.937 1.00 68.50 173 SER A CA 1
ATOM 1424 C C . SER A 1 173 ? 3.923 -3.645 18.887 1.00 68.50 173 SER A C 1
ATOM 1426 O O . SER A 1 173 ? 3.200 -2.798 19.415 1.00 68.50 173 SER A O 1
ATOM 1428 N N . ILE A 1 174 ? 3.427 -4.682 18.211 1.00 56.56 174 ILE A N 1
ATOM 1429 C CA . ILE A 1 174 ? 1.992 -4.928 17.989 1.00 56.56 174 ILE A CA 1
ATOM 1430 C C . ILE A 1 174 ? 1.269 -5.091 19.320 1.00 56.56 174 ILE A C 1
ATOM 1432 O O . ILE A 1 174 ? 0.186 -4.548 19.518 1.00 56.56 174 ILE A O 1
ATOM 1436 N N . GLU A 1 175 ? 1.905 -5.813 20.231 1.00 66.94 175 GLU A N 1
ATOM 1437 C CA . GLU A 1 175 ? 1.388 -6.149 21.549 1.00 66.94 175 GLU A CA 1
ATOM 1438 C C . GLU A 1 175 ? 1.104 -4.873 22.348 1.00 66.94 175 GLU A C 1
ATOM 1440 O O . GLU A 1 175 ? 0.011 -4.701 22.879 1.00 66.94 175 GLU A O 1
ATOM 1445 N N . GLU A 1 176 ? 2.027 -3.908 22.313 1.00 71.94 176 GLU A N 1
ATOM 1446 C CA . GLU A 1 176 ? 1.887 -2.648 23.044 1.00 71.94 176 GLU A CA 1
ATOM 1447 C C . GLU A 1 176 ? 0.737 -1.778 22.502 1.00 71.94 176 GLU A C 1
ATOM 1449 O O . GLU A 1 176 ? 0.068 -1.068 23.258 1.00 71.94 176 GLU A O 1
ATOM 1454 N N . MET A 1 177 ? 0.479 -1.825 21.190 1.00 71.94 177 MET A N 1
ATOM 1455 C CA . MET A 1 177 ? -0.646 -1.104 20.587 1.00 71.94 177 MET A CA 1
ATOM 1456 C C . MET A 1 177 ? -1.982 -1.817 20.833 1.00 71.94 177 MET A C 1
ATOM 1458 O O . MET A 1 177 ? -2.996 -1.156 21.072 1.00 71.94 177 MET A O 1
ATOM 1462 N N . MET A 1 178 ? -1.990 -3.155 20.813 1.00 71.25 178 MET A N 1
ATOM 1463 C CA . MET A 1 178 ? -3.163 -3.962 21.155 1.00 71.25 178 MET A CA 1
ATOM 1464 C C . MET A 1 178 ? -3.597 -3.733 22.603 1.00 71.25 178 MET A C 1
ATOM 1466 O O . MET A 1 178 ? -4.792 -3.572 22.850 1.00 71.25 178 MET A O 1
ATOM 1470 N N . ASP A 1 179 ? -2.647 -3.638 23.532 1.00 80.94 179 ASP A N 1
ATOM 1471 C CA . ASP A 1 179 ? -2.931 -3.353 24.939 1.00 80.94 179 ASP A CA 1
ATOM 1472 C C . ASP A 1 179 ? -3.515 -1.945 25.115 1.00 80.94 179 ASP A C 1
ATOM 1474 O O . ASP A 1 179 ? -4.585 -1.789 25.705 1.00 80.94 179 ASP A O 1
ATOM 1478 N N . LYS A 1 180 ? -2.912 -0.924 24.488 1.00 80.38 180 LYS A N 1
ATOM 1479 C CA . LYS A 1 180 ? -3.440 0.456 24.508 1.00 80.38 180 LYS A CA 1
ATOM 1480 C C . LYS A 1 180 ? -4.856 0.556 23.939 1.00 80.38 180 LYS A C 1
ATOM 1482 O O . LYS A 1 180 ? -5.692 1.280 24.484 1.00 80.38 180 LYS A O 1
ATOM 1487 N N . LEU A 1 181 ? -5.139 -0.155 22.846 1.00 77.25 181 LEU A N 1
ATOM 1488 C CA . LEU A 1 181 ? -6.477 -0.192 22.250 1.00 77.25 181 LEU A CA 1
ATOM 1489 C C . LEU A 1 181 ? -7.471 -0.948 23.137 1.00 77.25 181 LEU A C 1
ATOM 1491 O O . LEU A 1 181 ? -8.589 -0.474 23.331 1.00 77.25 181 LEU A O 1
ATOM 1495 N N . SER A 1 182 ? -7.067 -2.082 23.709 1.00 78.12 182 SER A N 1
ATOM 1496 C CA . SER A 1 182 ? -7.879 -2.862 24.649 1.00 78.12 182 SER A CA 1
ATOM 1497 C C . SER A 1 182 ? -8.270 -2.031 25.872 1.00 78.12 182 SER A C 1
ATOM 1499 O O . SER A 1 182 ? -9.439 -2.008 26.261 1.00 78.12 182 SER A O 1
ATOM 1501 N N . ASP A 1 183 ? -7.327 -1.272 26.427 1.00 81.75 183 A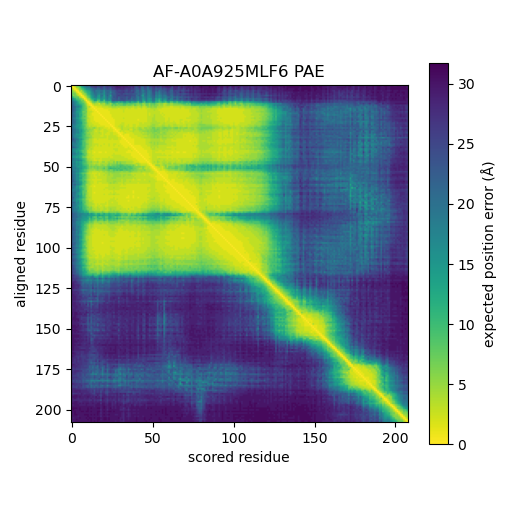SP A N 1
ATOM 1502 C CA . ASP A 1 183 ? -7.564 -0.409 27.583 1.00 81.75 183 ASP A CA 1
ATOM 1503 C C . ASP A 1 183 ? -8.493 0.764 27.256 1.00 81.75 183 ASP A C 1
ATOM 1505 O O . ASP A 1 183 ? -9.411 1.061 28.026 1.00 81.75 183 ASP A O 1
ATOM 1509 N N . ARG A 1 184 ? -8.344 1.383 26.076 1.00 74.62 184 ARG A N 1
ATOM 1510 C CA . ARG A 1 184 ? -9.277 2.419 25.598 1.00 74.62 184 ARG A CA 1
ATOM 1511 C C . ARG A 1 184 ? -10.691 1.873 25.393 1.00 74.62 184 ARG A C 1
ATOM 1513 O O . ARG A 1 184 ? -11.657 2.520 25.795 1.00 74.62 184 ARG A O 1
ATOM 1520 N N . ILE A 1 185 ? -10.824 0.676 24.820 1.00 75.81 185 ILE A N 1
ATOM 1521 C CA . ILE A 1 185 ? -12.123 0.021 24.621 1.00 75.81 185 ILE A CA 1
ATOM 1522 C C . ILE A 1 185 ? -12.774 -0.292 25.976 1.00 75.81 185 ILE A C 1
ATOM 1524 O O . ILE A 1 185 ? -13.941 0.038 26.180 1.00 75.81 185 ILE A O 1
ATOM 1528 N N . LYS A 1 186 ? -12.032 -0.851 26.939 1.00 75.56 186 LYS A N 1
ATOM 1529 C CA . LYS A 1 186 ? -12.540 -1.108 28.302 1.00 75.56 186 LYS A CA 1
ATOM 1530 C C . LYS A 1 186 ? -12.966 0.179 29.016 1.00 75.56 186 LYS A C 1
ATOM 1532 O O . LYS A 1 186 ? -13.989 0.184 29.698 1.00 75.56 186 LYS A O 1
ATOM 1537 N N . GLY A 1 187 ? -12.222 1.271 28.829 1.00 68.75 187 GLY A N 1
ATOM 1538 C CA . GLY A 1 187 ? -12.585 2.596 29.338 1.00 68.75 187 GLY A CA 1
ATOM 1539 C C . GLY A 1 187 ? -13.902 3.119 28.753 1.00 68.75 187 GLY A C 1
ATOM 1540 O O . GLY A 1 187 ? -14.741 3.627 29.495 1.00 68.75 187 GLY A O 1
ATOM 1541 N N . ALA A 1 188 ? -14.123 2.924 27.451 1.00 65.25 188 ALA A N 1
ATOM 1542 C CA . ALA A 1 188 ? -15.358 3.311 26.769 1.00 65.25 188 ALA A CA 1
ATOM 1543 C C . ALA A 1 188 ? -16.574 2.447 27.174 1.00 65.25 188 ALA A C 1
ATOM 1545 O O . ALA A 1 188 ? -17.687 2.961 27.280 1.00 65.25 188 ALA A O 1
ATOM 1546 N N . PHE A 1 189 ? -16.374 1.156 27.465 1.00 59.12 189 PHE A N 1
ATOM 1547 C CA . PHE A 1 189 ? -17.440 0.246 27.914 1.00 59.12 189 PHE A CA 1
ATOM 1548 C C . PHE A 1 189 ? -17.965 0.535 29.333 1.00 59.12 189 PHE A C 1
ATOM 1550 O O . PHE A 1 189 ? -19.079 0.128 29.658 1.00 59.12 189 PHE A O 1
ATOM 1557 N N . ASN A 1 190 ? -17.221 1.270 30.167 1.00 59.16 190 ASN A N 1
ATOM 1558 C CA . ASN A 1 190 ? -17.666 1.670 31.510 1.00 59.16 190 ASN A CA 1
ATOM 1559 C C . ASN A 1 190 ? -18.653 2.857 31.519 1.00 59.16 190 ASN A C 1
ATOM 1561 O O . ASN A 1 190 ? -19.078 3.301 32.590 1.00 59.16 190 ASN A O 1
ATOM 1565 N N . MET A 1 191 ? -19.062 3.372 30.354 1.00 56.94 191 MET A N 1
ATOM 1566 C CA . MET A 1 191 ? -20.172 4.322 30.275 1.00 56.94 191 MET A CA 1
ATOM 1567 C C . MET A 1 191 ? -21.514 3.602 30.471 1.00 56.94 191 MET A C 1
ATOM 1569 O O . MET A 1 191 ? -21.827 2.618 29.804 1.00 56.94 191 MET A O 1
ATOM 1573 N N . LYS A 1 192 ? -22.334 4.104 31.406 1.00 57.66 192 LYS A N 1
ATOM 1574 C CA . LYS A 1 192 ? -23.673 3.565 31.692 1.00 57.66 192 LYS A CA 1
ATOM 1575 C C . LYS A 1 192 ? -24.509 3.557 30.409 1.00 57.66 192 LYS A C 1
ATOM 1577 O O . LYS A 1 192 ? -24.635 4.577 29.745 1.00 57.66 192 LYS A O 1
ATOM 1582 N N . PHE A 1 193 ? -25.170 2.440 30.114 1.00 48.53 193 PHE A N 1
ATOM 1583 C CA . PHE A 1 193 ? -26.063 2.267 28.955 1.00 48.53 193 PHE A CA 1
ATOM 1584 C C . PHE A 1 193 ? -27.110 3.398 28.795 1.00 48.53 193 PHE A C 1
ATOM 1586 O O . PHE A 1 193 ? -27.553 3.704 27.692 1.00 48.53 193 PHE A O 1
ATOM 1593 N N . THR A 1 194 ? -27.446 4.095 29.885 1.00 59.72 194 THR A N 1
ATOM 1594 C CA . THR A 1 194 ? -28.339 5.262 29.899 1.00 59.72 194 THR A CA 1
ATOM 1595 C C . THR A 1 194 ? -27.783 6.506 29.191 1.00 59.72 194 THR A C 1
ATOM 1597 O O . THR A 1 194 ? -28.577 7.320 28.730 1.00 59.72 194 THR A O 1
ATOM 1600 N N . THR A 1 195 ? -26.457 6.678 29.086 1.00 56.91 195 THR A N 1
ATOM 1601 C CA . THR A 1 195 ? -25.834 7.730 28.251 1.00 56.91 195 THR A CA 1
ATOM 1602 C C . THR A 1 195 ? -25.653 7.280 26.802 1.00 56.91 195 THR A C 1
ATOM 1604 O O . THR A 1 195 ? -25.595 8.119 25.912 1.00 56.91 195 THR A O 1
ATOM 1607 N N . PHE A 1 196 ? -25.630 5.969 26.548 1.00 54.69 196 PHE A N 1
ATOM 1608 C CA . PHE A 1 196 ? -25.560 5.392 25.203 1.00 54.69 196 PHE A CA 1
ATOM 1609 C C . PHE A 1 196 ? -26.899 5.496 24.446 1.00 54.69 196 PHE A C 1
ATOM 1611 O O . PHE A 1 196 ? -26.908 5.743 23.245 1.00 54.69 196 PHE A O 1
ATOM 1618 N N . SER A 1 197 ?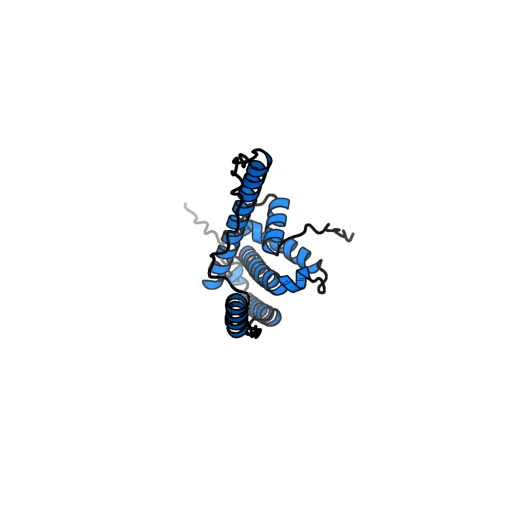 -28.039 5.379 25.140 1.00 61.38 197 SER A N 1
ATOM 1619 C CA . SER A 1 197 ? -29.385 5.508 24.546 1.00 61.38 197 SER A CA 1
ATOM 1620 C C . SER A 1 197 ? -30.012 6.910 24.674 1.00 61.38 197 SER A C 1
ATOM 1622 O O . SER A 1 197 ? -31.199 7.095 24.395 1.00 61.38 197 SER A O 1
ATOM 1624 N N . GLY A 1 198 ? -29.261 7.899 25.161 1.00 51.12 198 GLY A N 1
ATOM 1625 C CA . GLY A 1 198 ? -29.764 9.232 25.492 1.00 51.12 198 GLY A CA 1
ATOM 1626 C C . GLY A 1 198 ? -29.869 10.155 24.280 1.00 51.12 198 GLY A C 1
ATOM 1627 O O . GLY A 1 198 ? -29.027 11.025 24.107 1.00 51.12 198 GLY A O 1
ATOM 1628 N N . GLY A 1 199 ? -30.910 9.991 23.457 1.00 50.72 199 GLY A N 1
ATOM 1629 C CA . GLY A 1 199 ? -31.111 10.877 22.306 1.00 50.72 199 GLY A CA 1
ATOM 1630 C C . GLY A 1 199 ? -32.362 10.641 21.465 1.00 50.72 199 GLY A C 1
ATOM 1631 O O . GLY A 1 199 ? -32.284 10.780 20.254 1.00 50.72 199 GLY A O 1
ATOM 1632 N N . SER A 1 200 ? -33.503 10.258 22.053 1.00 47.88 200 SER A N 1
ATOM 1633 C CA . SER A 1 200 ? -34.825 10.346 21.394 1.00 47.88 200 SER A CA 1
ATOM 1634 C C . SER A 1 200 ? -35.976 10.179 22.397 1.00 47.88 200 SER A C 1
ATOM 1636 O O . SER A 1 200 ? -36.646 9.152 22.440 1.00 47.88 200 SER A O 1
ATOM 1638 N N . ARG A 1 201 ? -36.259 11.212 23.198 1.00 44.19 201 ARG A N 1
ATOM 1639 C CA . ARG A 1 201 ? -37.635 11.464 23.659 1.00 44.19 201 ARG A CA 1
ATOM 1640 C C . ARG A 1 201 ? -38.128 12.707 22.935 1.00 44.19 201 ARG A C 1
ATOM 1642 O O . ARG A 1 201 ? -37.831 13.825 23.341 1.00 44.19 201 ARG A O 1
ATOM 1649 N N . LYS A 1 202 ? -38.853 12.484 21.835 1.00 45.06 202 LYS A N 1
ATOM 1650 C CA . LYS A 1 202 ? -39.726 13.489 21.224 1.00 45.06 202 LYS A CA 1
ATOM 1651 C C . LYS A 1 202 ? -40.641 14.045 22.318 1.00 45.06 202 LYS A C 1
ATOM 1653 O O . LYS A 1 202 ? -41.443 13.29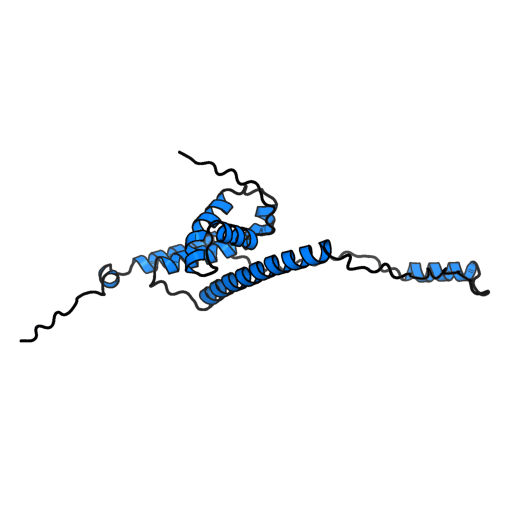7 22.875 1.00 45.06 202 LYS A O 1
ATOM 1658 N N . LYS A 1 203 ? -40.522 15.339 22.612 1.00 39.06 203 LYS A N 1
ATOM 1659 C CA . LYS A 1 203 ? -41.633 16.114 23.163 1.00 39.06 203 LYS A CA 1
ATOM 1660 C C . LYS A 1 203 ? -42.694 16.175 22.063 1.00 39.06 203 LYS A C 1
ATOM 1662 O O . LYS A 1 203 ? -42.474 16.812 21.040 1.00 39.06 203 LYS A O 1
ATOM 1667 N N . PHE A 1 204 ? -43.799 15.465 22.251 1.00 38.56 204 PHE A N 1
ATOM 1668 C CA . PHE A 1 204 ? -45.062 15.887 21.664 1.00 38.56 204 PHE A CA 1
ATOM 1669 C C . PHE A 1 204 ? -45.558 17.019 22.561 1.00 38.56 204 PHE A C 1
ATOM 1671 O O . PHE A 1 204 ? -45.975 16.775 23.692 1.00 38.56 204 PHE A O 1
ATOM 1678 N N . GLU A 1 205 ? -45.383 18.255 22.103 1.00 38.28 205 GLU A N 1
ATOM 1679 C CA . GLU A 1 205 ? -46.149 19.380 22.625 1.00 38.28 205 GLU A CA 1
ATOM 1680 C C . GLU A 1 205 ? -47.557 19.261 22.034 1.00 38.28 205 GLU A C 1
ATOM 1682 O O . GLU A 1 205 ? -47.733 19.199 20.818 1.00 38.28 205 GLU A O 1
ATOM 1687 N N . ASN A 1 206 ? -48.532 19.101 22.929 1.00 40.38 206 ASN A N 1
ATOM 1688 C CA . ASN A 1 206 ? -49.936 19.343 22.639 1.00 40.38 206 ASN A CA 1
ATOM 1689 C C . ASN A 1 206 ? -50.089 20.852 22.418 1.00 40.38 206 ASN A C 1
ATOM 1691 O O . ASN A 1 206 ? -49.758 21.620 23.321 1.00 40.38 206 ASN A O 1
ATOM 1695 N N . GLU A 1 207 ? -50.609 21.250 21.263 1.00 40.97 207 GLU A N 1
ATOM 1696 C CA . GLU A 1 207 ? -51.299 22.528 21.102 1.00 40.97 207 GLU A CA 1
ATOM 1697 C C . GLU A 1 207 ? -52.791 22.231 20.920 1.00 40.97 207 GLU A C 1
ATOM 1699 O O . GLU A 1 207 ? -53.163 21.263 20.248 1.00 40.97 207 GLU A O 1
ATOM 1704 N N . GLU A 1 208 ? -53.589 23.016 21.642 1.00 39.28 208 GLU A N 1
ATOM 1705 C CA . GLU A 1 208 ? -55.056 23.063 21.654 1.00 39.28 208 GLU A CA 1
ATOM 1706 C C . GLU A 1 208 ? -55.659 23.440 20.295 1.00 39.28 208 GLU A C 1
ATOM 1708 O O . GLU A 1 208 ? -55.012 24.196 19.532 1.00 39.28 208 GLU A O 1
#

Secondary structure (DSSP, 8-state):
-------------SHHHHHHHHHHHHT--SSHHHHHHHHHHHHHHHHHS-TT-HHHHHHHHHHHHHHHHHHHHHHHHH-TT-PPPHHHHHHHHHHHHHHHHHHHHHHHHHHHHHHHHHS------------------TT--HHHHHHHHHHHHTT---------------PPPHHHHHHHHHHHHHHHHTS-HHHHS-S---------

Radius of gyration: 30.89 Å; Cα contacts (8 Å, |Δi|>4): 69; chains: 1; bounding box: 114×48×70 Å

Solvent-accessible surface area (backbone atoms only — not comparable to full-atom values): 13248 Å² total; per-residue (Å²): 136,84,81,79,79,82,74,77,83,68,90,64,91,44,63,68,52,51,52,48,52,55,34,59,75,68,71,52,66,96,45,66,71,46,45,32,67,43,35,60,59,54,52,52,50,59,71,71,48,59,84,83,35,68,70,49,60,76,41,44,71,59,44,50,56,52,49,54,51,31,49,51,43,31,48,41,73,73,36,85,84,58,84,72,54,74,68,57,51,51,54,52,51,49,52,51,50,53,51,54,51,50,51,50,50,52,55,51,48,54,54,48,51,52,53,59,74,73,35,83,86,64,76,83,69,85,70,75,77,76,78,82,75,85,73,80,59,93,83,70,43,75,66,58,51,51,53,51,51,52,59,48,64,76,64,59,76,81,83,75,83,77,77,80,80,78,84,76,76,88,77,82,56,70,66,64,53,51,50,55,49,52,52,52,51,56,61,61,65,71,56,58,68,72,71,76,67,65,82,80,81,78,79,80,77,86,78,134

Sequence (208 aa):
MSTQYIYKTENFEGPLDILLSLIEKRKLLINQVSLSVITEDFINFIKGLDQDDEFYLKHKTQFLSIASILLLIKSKSLLPNLETTTEENVEIEDLERRLKILTLMREYGQKIDVMFNTKNLYFQGNFKKDIVLFTPTPDINFDTLKEGIYKILSKIPKIEKEIDKVKIKKSISIEEMMDKLSDRIKGAFNMKFTTFSGGSRKKFENEE

pLDDT: mean 76.56, std 16.9, range [32.72, 95.62]

Foldseek 3Di:
DDPPDPDDDPPQPALLSVLLVLCVVVVHDLDLVSLLVCLVVLVVVLVPDDCPDPRCVVHVLVSLLSNLLSVVSNCCVVPVPDDDDPVSVVSNVVSSVVSVVVVVVVVVVVVVVCVVVVDPPDDPPPPVPPPPPDDDDPPDDPVVVVVVVVVVVVPPDDPDPPDPPPPDDDRDDPVNVVVVVVVVVVVVVPDDVCVVPPDDDDPPDDDD

Mean predicted aligned error: 17.7 Å

Nearest PDB structures (foldseek):
  6sgb-assembly1_FI  TM=3.355E-01  e=5.400E-01  Trypanosoma brucei brucei
  8snb-assembly1_8S  TM=1.683E-01  e=4.705E+00  Strongylocentrotus purpuratus